Protein AF-A0A1Y4B556-F1 (afdb_monomer)

Structure (mmCIF, N/CA/C/O backbone):
data_AF-A0A1Y4B556-F1
#
_entry.id   AF-A0A1Y4B556-F1
#
loop_
_atom_site.group_PDB
_atom_site.id
_atom_site.type_symbol
_atom_site.label_atom_id
_atom_site.label_alt_id
_atom_site.label_comp_id
_atom_site.label_asym_id
_atom_site.label_entity_id
_atom_site.label_seq_id
_atom_site.pdbx_PDB_ins_code
_atom_site.Cartn_x
_atom_site.Cartn_y
_atom_site.Cartn_z
_atom_site.occupancy
_atom_site.B_iso_or_equiv
_atom_site.auth_seq_id
_atom_site.auth_comp_id
_atom_site.auth_asym_id
_atom_site.auth_atom_id
_atom_site.pdbx_PDB_model_num
ATOM 1 N N . MET A 1 1 ? 23.482 -4.538 -6.305 1.00 66.31 1 MET A N 1
ATOM 2 C CA . MET A 1 1 ? 22.144 -4.936 -6.790 1.00 66.31 1 MET A CA 1
ATOM 3 C C . MET A 1 1 ? 22.095 -6.441 -6.922 1.00 66.31 1 MET A C 1
ATOM 5 O O . MET A 1 1 ? 23.103 -7.049 -7.262 1.00 66.31 1 MET A O 1
ATOM 9 N N . GLU A 1 2 ? 20.969 -7.050 -6.574 1.00 79.00 2 GLU A N 1
ATOM 10 C CA . GLU A 1 2 ? 20.848 -8.505 -6.557 1.00 79.00 2 GLU A CA 1
ATOM 11 C C . GLU A 1 2 ? 20.788 -9.071 -7.985 1.00 79.00 2 GLU A C 1
ATOM 13 O O . GLU A 1 2 ? 19.861 -8.759 -8.726 1.00 79.00 2 GLU A O 1
ATOM 18 N N . ARG A 1 3 ? 21.691 -10.000 -8.347 1.00 85.38 3 ARG A N 1
ATOM 19 C CA . ARG A 1 3 ? 21.643 -10.734 -9.637 1.00 85.38 3 ARG A CA 1
ATOM 20 C C . ARG A 1 3 ? 20.282 -11.394 -9.919 1.00 85.38 3 ARG A C 1
ATOM 22 O O . ARG A 1 3 ? 19.934 -11.648 -11.064 1.00 85.38 3 ARG A O 1
ATOM 29 N N . LYS A 1 4 ? 19.506 -11.718 -8.877 1.00 90.38 4 LYS A N 1
ATOM 30 C CA . LYS A 1 4 ? 18.159 -12.295 -9.021 1.00 90.38 4 LYS A CA 1
ATOM 31 C C . LYS A 1 4 ? 17.128 -11.292 -9.560 1.00 90.38 4 LYS A C 1
ATOM 33 O O . LYS A 1 4 ? 16.221 -11.727 -10.255 1.00 90.38 4 LYS A O 1
ATOM 38 N N . VAL A 1 5 ? 17.281 -9.992 -9.295 1.00 93.25 5 VAL A N 1
ATOM 39 C CA . VAL A 1 5 ? 16.392 -8.954 -9.849 1.00 93.25 5 VAL A CA 1
ATOM 40 C C . VAL A 1 5 ? 16.573 -8.859 -11.365 1.00 93.25 5 VAL A C 1
ATOM 42 O O . VAL A 1 5 ? 15.587 -8.857 -12.088 1.00 93.25 5 VAL A O 1
ATOM 45 N N . LEU A 1 6 ? 17.815 -8.884 -11.855 1.00 94.00 6 LEU A N 1
ATOM 46 C CA . LEU A 1 6 ? 18.103 -8.867 -13.295 1.00 94.00 6 LEU A CA 1
ATOM 47 C C . LEU A 1 6 ? 17.551 -10.103 -14.009 1.00 94.00 6 LEU A C 1
ATOM 49 O O . LEU A 1 6 ? 16.844 -9.972 -14.999 1.00 94.00 6 LEU A O 1
ATOM 53 N N . ARG A 1 7 ? 17.754 -11.300 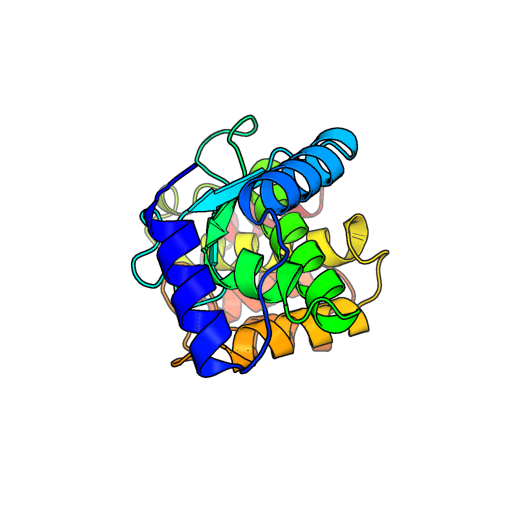-13.442 1.00 93.88 7 ARG A N 1
ATOM 54 C CA . ARG A 1 7 ? 17.159 -12.533 -13.990 1.00 93.88 7 ARG A CA 1
ATOM 55 C C . ARG A 1 7 ? 15.631 -12.480 -14.057 1.00 93.88 7 ARG A C 1
ATOM 57 O O . ARG A 1 7 ? 15.039 -13.025 -14.985 1.00 93.88 7 ARG A O 1
ATOM 64 N N . HIS A 1 8 ? 14.988 -11.836 -13.081 1.00 95.06 8 HIS A N 1
ATOM 65 C CA . HIS A 1 8 ? 13.540 -11.611 -13.105 1.00 95.06 8 HIS A CA 1
ATOM 66 C C . HIS A 1 8 ? 13.133 -10.678 -14.249 1.00 95.06 8 HIS A C 1
ATOM 68 O O . HIS A 1 8 ? 12.189 -10.976 -14.974 1.00 95.06 8 HIS A O 1
ATOM 74 N N . LEU A 1 9 ? 13.874 -9.585 -14.444 1.00 96.19 9 LEU A N 1
ATOM 75 C CA . LEU A 1 9 ? 13.658 -8.639 -15.540 1.00 96.19 9 LEU A CA 1
ATOM 76 C C . LEU A 1 9 ? 13.827 -9.298 -16.912 1.00 96.19 9 LEU A C 1
ATOM 78 O O . LEU A 1 9 ? 12.956 -9.150 -17.762 1.00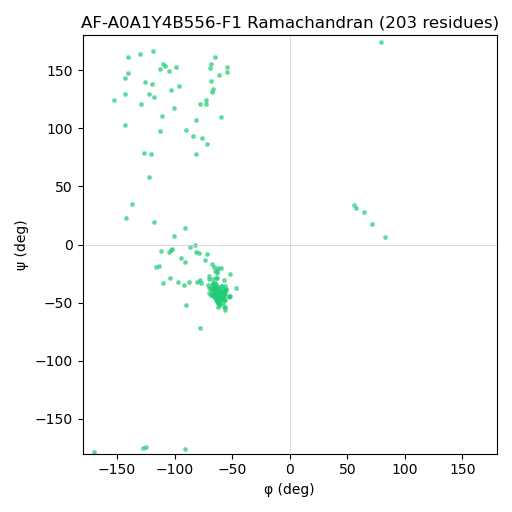 96.19 9 LEU A O 1
ATOM 82 N N . GLU A 1 10 ? 14.885 -10.082 -17.111 1.00 96.00 10 GLU A N 1
ATOM 83 C CA . GLU A 1 10 ? 15.115 -10.844 -18.347 1.00 96.00 10 GLU A CA 1
ATOM 84 C C . GLU A 1 10 ? 13.985 -11.844 -18.618 1.00 96.00 10 GLU A C 1
ATOM 86 O O . GLU A 1 10 ? 13.532 -11.992 -19.753 1.00 96.00 10 GLU A O 1
ATOM 91 N N . LYS A 1 11 ? 13.506 -12.528 -17.570 1.00 96.06 11 LYS A N 1
ATOM 92 C CA . LYS A 1 11 ? 12.357 -13.432 -17.672 1.00 96.06 11 LYS A CA 1
ATOM 93 C C . LYS A 1 11 ? 11.105 -12.675 -18.123 1.00 96.06 11 LYS A C 1
ATOM 95 O O . LYS A 1 11 ? 10.485 -13.087 -19.099 1.00 96.06 11 LYS A O 1
ATOM 100 N N . ARG A 1 12 ? 10.762 -11.564 -17.460 1.00 96.62 12 ARG A N 1
ATOM 101 C CA . ARG A 1 12 ? 9.590 -10.746 -17.817 1.00 96.62 12 ARG A CA 1
ATOM 102 C C . ARG A 1 12 ? 9.709 -10.121 -19.202 1.00 96.62 12 ARG A C 1
ATOM 104 O O . ARG A 1 12 ? 8.720 -10.087 -19.919 1.00 96.62 12 ARG A O 1
ATOM 111 N N . SER A 1 13 ? 10.904 -9.704 -19.605 1.00 97.44 13 SER A N 1
ATOM 112 C CA . SER A 1 13 ? 11.168 -9.187 -20.950 1.00 97.44 13 SER A CA 1
ATOM 113 C C . SER A 1 13 ? 10.796 -10.207 -22.029 1.00 97.44 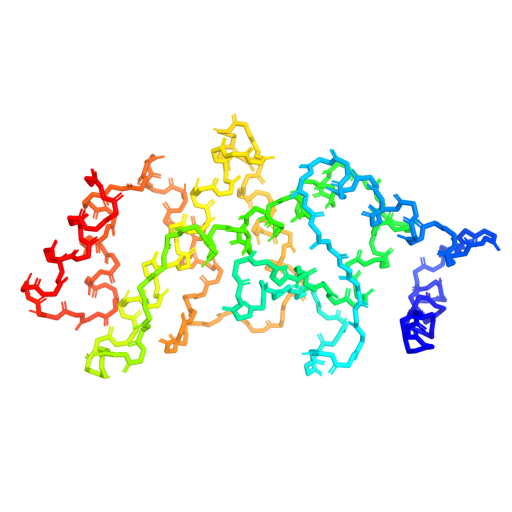13 SER A C 1
ATOM 115 O O . SER A 1 13 ? 10.048 -9.876 -22.949 1.00 97.44 13 SER A O 1
ATOM 117 N N . ARG A 1 14 ? 11.213 -11.472 -21.860 1.00 97.62 14 ARG A N 1
ATOM 118 C CA . ARG A 1 14 ? 10.828 -12.571 -22.762 1.00 97.62 14 ARG A CA 1
ATOM 119 C C . ARG A 1 14 ? 9.329 -12.864 -22.730 1.00 97.62 14 ARG A C 1
ATOM 121 O O . ARG A 1 14 ? 8.724 -13.014 -23.780 1.00 97.62 14 ARG A O 1
ATOM 128 N N . GLU A 1 15 ? 8.732 -12.938 -21.541 1.00 97.00 15 GLU A N 1
ATOM 129 C CA . GLU A 1 15 ? 7.301 -13.249 -21.382 1.00 97.00 15 GLU A CA 1
ATOM 130 C C . GLU A 1 15 ? 6.381 -12.151 -21.927 1.00 97.00 15 GLU A C 1
ATOM 132 O O . GLU A 1 15 ? 5.286 -12.438 -22.401 1.00 97.00 15 GLU A O 1
ATOM 137 N N . TRP A 1 16 ? 6.795 -10.888 -21.826 1.00 97.12 16 TRP A N 1
ATOM 138 C CA . TRP A 1 16 ? 5.992 -9.743 -22.248 1.00 97.12 16 TRP A CA 1
ATOM 139 C C . TRP A 1 16 ? 6.300 -9.282 -23.668 1.00 97.12 16 TRP A C 1
ATOM 141 O O . TRP A 1 16 ? 5.547 -8.458 -24.180 1.00 97.12 16 TRP A O 1
ATOM 151 N N . GLY A 1 17 ? 7.380 -9.772 -24.283 1.00 97.44 17 GLY A N 1
ATOM 152 C CA . GLY A 1 17 ? 7.835 -9.309 -25.594 1.00 97.44 17 GLY A CA 1
ATOM 153 C C . GLY A 1 17 ? 8.279 -7.843 -25.590 1.00 97.44 17 GLY A C 1
ATOM 154 O O . GLY A 1 17 ? 8.153 -7.166 -26.604 1.00 97.44 17 GLY A O 1
ATOM 155 N N . ILE A 1 18 ? 8.757 -7.335 -24.447 1.00 97.25 18 ILE A N 1
ATOM 156 C CA . ILE A 1 18 ? 9.192 -5.941 -24.282 1.00 97.25 18 ILE A CA 1
ATOM 157 C C . ILE A 1 18 ? 10.677 -5.936 -23.940 1.00 97.25 18 ILE A C 1
ATOM 159 O O . ILE A 1 18 ? 11.104 -6.595 -22.991 1.00 97.25 18 ILE A O 1
ATOM 163 N N . ASN A 1 19 ? 11.465 -5.184 -24.703 1.00 96.06 19 ASN A N 1
ATOM 164 C CA . ASN A 1 19 ? 12.902 -5.081 -24.478 1.00 96.06 19 ASN A CA 1
ATOM 165 C C . ASN A 1 19 ? 13.211 -4.343 -23.173 1.00 96.06 19 ASN A C 1
ATOM 167 O O . ASN A 1 19 ? 12.582 -3.338 -22.836 1.00 96.06 19 ASN A O 1
ATOM 171 N N . LEU A 1 20 ? 14.227 -4.823 -22.459 1.00 95.56 20 LEU A N 1
ATOM 172 C CA . LEU A 1 20 ? 14.797 -4.077 -21.345 1.00 95.56 20 LEU A CA 1
ATOM 173 C C . LEU A 1 20 ? 15.519 -2.816 -21.844 1.00 95.56 20 LEU A C 1
ATOM 175 O O . LEU A 1 20 ? 16.020 -2.795 -22.972 1.00 95.56 20 LEU A O 1
ATOM 179 N N . PRO A 1 21 ? 15.652 -1.788 -20.989 1.00 94.19 21 PRO A N 1
ATOM 180 C CA . PRO A 1 21 ? 16.576 -0.690 -21.246 1.00 94.19 21 PRO A CA 1
ATOM 181 C C . PRO A 1 21 ? 17.998 -1.213 -21.491 1.00 94.19 21 PRO A C 1
ATOM 183 O O . PRO A 1 21 ? 18.402 -2.192 -20.870 1.00 94.19 21 PRO A O 1
ATOM 186 N N . ALA A 1 22 ? 18.787 -0.520 -22.317 1.00 93.12 22 ALA A N 1
ATOM 187 C CA . ALA A 1 22 ? 20.161 -0.928 -22.641 1.00 93.12 22 ALA A CA 1
ATOM 188 C C . ALA A 1 22 ? 21.073 -1.074 -21.404 1.00 93.12 22 ALA A C 1
ATOM 190 O O . ALA A 1 22 ? 21.977 -1.903 -21.392 1.00 93.12 22 ALA A O 1
ATOM 191 N N . ALA A 1 23 ? 20.817 -0.291 -20.350 1.00 95.12 23 ALA A N 1
ATOM 192 C CA . ALA A 1 23 ? 21.503 -0.380 -19.063 1.00 95.12 23 ALA A CA 1
ATOM 193 C C . ALA A 1 23 ? 20.480 -0.518 -17.915 1.00 95.12 23 ALA A C 1
ATOM 195 O O . ALA A 1 23 ? 20.192 0.474 -17.228 1.00 95.12 23 ALA A O 1
ATOM 196 N N . PRO A 1 24 ? 19.909 -1.719 -17.686 1.00 94.38 24 PRO A N 1
ATOM 197 C CA . PRO A 1 24 ? 18.863 -1.934 -16.685 1.00 94.38 24 PRO A CA 1
ATOM 198 C C . PRO A 1 24 ? 19.306 -1.498 -15.289 1.00 94.38 24 PRO A C 1
ATOM 200 O O . PRO A 1 24 ? 18.558 -0.848 -14.563 1.00 94.38 24 PRO A O 1
ATOM 203 N N . GLU A 1 25 ? 20.553 -1.775 -14.918 1.00 94.88 25 GLU A N 1
ATOM 204 C CA . GLU A 1 25 ? 21.083 -1.434 -13.607 1.00 94.88 25 GLU A CA 1
ATOM 205 C C . GLU A 1 25 ? 21.124 0.073 -13.350 1.00 94.88 25 GLU A C 1
ATOM 207 O O . GLU A 1 25 ? 20.837 0.532 -12.238 1.00 94.88 25 GLU A O 1
ATOM 212 N N . ALA A 1 26 ? 21.505 0.843 -14.370 1.00 96.06 26 ALA A N 1
ATOM 213 C CA . ALA A 1 26 ? 21.541 2.295 -14.295 1.00 96.06 26 ALA A CA 1
ATOM 214 C C . ALA A 1 26 ? 20.119 2.862 -14.187 1.00 96.06 26 ALA A C 1
ATOM 216 O O . ALA A 1 26 ? 19.877 3.735 -13.352 1.00 96.06 26 ALA A O 1
ATOM 217 N N . ALA A 1 27 ? 19.167 2.306 -14.946 1.00 96.56 27 ALA A N 1
ATOM 218 C CA . ALA A 1 27 ? 17.760 2.693 -14.881 1.00 96.56 27 ALA A CA 1
ATOM 219 C C . ALA A 1 27 ? 17.153 2.445 -13.486 1.00 96.56 27 ALA A C 1
ATOM 221 O O . ALA A 1 27 ? 16.485 3.318 -12.931 1.00 96.56 27 ALA A O 1
ATOM 222 N N . ILE A 1 28 ? 17.462 1.304 -12.858 1.00 96.75 28 ILE A N 1
ATOM 223 C CA . ILE A 1 28 ? 17.018 0.992 -11.488 1.00 96.75 28 ILE A CA 1
ATOM 224 C C . ILE A 1 28 ? 17.581 2.004 -10.488 1.00 96.75 28 ILE A C 1
ATOM 226 O O . ILE A 1 28 ? 16.839 2.544 -9.665 1.00 96.75 28 ILE A O 1
ATOM 230 N N . LYS A 1 29 ? 18.884 2.303 -10.565 1.00 96.56 29 LYS A N 1
ATOM 231 C CA . LYS A 1 29 ? 19.516 3.304 -9.691 1.00 96.56 29 LYS A CA 1
ATOM 232 C C . LYS A 1 29 ? 18.923 4.698 -9.890 1.00 96.56 29 LYS A C 1
ATOM 234 O O . LYS A 1 29 ? 18.781 5.429 -8.912 1.00 96.56 29 LYS A O 1
ATOM 239 N N . ALA A 1 30 ? 18.569 5.063 -11.121 1.00 96.81 30 ALA A N 1
ATOM 240 C CA . ALA A 1 30 ? 17.912 6.333 -11.410 1.00 96.81 30 ALA A CA 1
ATOM 241 C C . ALA A 1 30 ? 16.530 6.417 -10.742 1.00 96.81 30 ALA A C 1
ATOM 243 O O . ALA A 1 30 ? 16.209 7.440 -10.139 1.00 96.81 30 ALA A O 1
ATOM 244 N N . ILE A 1 31 ? 15.753 5.327 -10.757 1.00 96.88 31 ILE A N 1
ATOM 245 C CA . ILE A 1 31 ? 14.476 5.237 -10.033 1.00 96.88 31 ILE A CA 1
ATOM 246 C C . ILE A 1 31 ? 14.697 5.371 -8.521 1.00 96.88 31 ILE A C 1
ATOM 248 O O . ILE A 1 31 ? 14.060 6.209 -7.884 1.00 96.88 31 ILE A O 1
ATOM 252 N N . GLU A 1 32 ? 15.625 4.608 -7.934 1.00 97.31 32 GLU A N 1
ATOM 253 C CA . GLU A 1 32 ? 15.932 4.715 -6.498 1.00 97.31 32 GLU A CA 1
ATOM 254 C C . GLU A 1 32 ? 16.356 6.143 -6.109 1.00 97.31 32 GLU A C 1
ATOM 256 O O . GLU A 1 32 ? 15.896 6.671 -5.094 1.00 97.31 32 GLU A O 1
ATOM 261 N N . LYS A 1 33 ? 17.189 6.792 -6.935 1.00 97.31 33 LYS A N 1
ATOM 262 C CA . LYS A 1 33 ? 17.634 8.179 -6.740 1.00 97.31 33 LYS A CA 1
ATOM 263 C C . LYS A 1 33 ? 16.463 9.165 -6.803 1.00 97.31 33 LYS A C 1
ATOM 265 O O . LYS A 1 33 ? 16.315 9.954 -5.874 1.00 97.31 33 LYS A O 1
ATOM 270 N N . LYS A 1 34 ? 15.599 9.062 -7.820 1.00 96.44 34 LYS A N 1
ATOM 271 C CA . LYS A 1 34 ? 14.400 9.905 -7.987 1.00 96.44 34 LYS A CA 1
ATOM 272 C C . LYS A 1 34 ? 13.522 9.906 -6.735 1.00 96.44 34 LYS A C 1
ATOM 274 O O . LYS A 1 34 ? 13.059 10.959 -6.307 1.00 96.44 34 LYS A O 1
ATOM 279 N N . TYR A 1 35 ? 13.271 8.738 -6.143 1.00 95.25 35 TYR A N 1
ATOM 280 C CA . TYR A 1 35 ? 12.446 8.653 -4.932 1.00 95.25 35 TYR A CA 1
ATOM 281 C C . TYR A 1 35 ? 13.200 9.093 -3.678 1.00 95.25 35 TYR A C 1
ATOM 283 O O . TYR A 1 35 ? 12.604 9.734 -2.811 1.00 95.25 35 TYR A O 1
ATOM 291 N N . LYS A 1 36 ? 14.514 8.854 -3.609 1.00 95.12 36 LYS A N 1
ATOM 292 C CA . LYS A 1 36 ? 15.353 9.359 -2.517 1.00 95.12 36 LYS A CA 1
ATOM 293 C C . LYS A 1 36 ? 15.365 10.889 -2.461 1.00 95.12 36 LYS A C 1
ATOM 295 O O . LYS A 1 36 ? 15.245 11.442 -1.374 1.00 95.12 36 LYS A O 1
ATOM 300 N N . GLU A 1 37 ? 15.458 11.562 -3.606 1.00 94.44 37 GLU A N 1
ATOM 301 C CA . GLU A 1 37 ? 15.383 13.031 -3.717 1.00 94.44 37 GLU A CA 1
ATOM 302 C C . GLU A 1 37 ? 14.023 13.585 -3.270 1.00 94.44 37 GLU A C 1
ATOM 304 O O . GLU A 1 37 ? 13.935 14.714 -2.801 1.00 94.44 37 GLU A O 1
ATOM 309 N N . ARG A 1 38 ? 12.973 12.760 -3.330 1.00 91.00 38 ARG A N 1
ATOM 310 C CA . ARG A 1 38 ? 11.629 13.059 -2.812 1.00 91.00 38 ARG A CA 1
ATOM 311 C C . ARG A 1 38 ? 11.429 12.611 -1.357 1.00 91.00 38 ARG A C 1
ATOM 313 O O . ARG A 1 38 ? 10.298 12.518 -0.893 1.00 91.00 38 ARG A O 1
ATOM 320 N N . GLY A 1 39 ? 12.509 12.286 -0.644 1.00 90.44 39 GLY A N 1
ATOM 321 C CA . GLY A 1 39 ? 12.475 11.894 0.769 1.00 90.44 39 GLY A CA 1
ATOM 322 C C . GLY A 1 39 ? 12.123 10.426 1.039 1.00 90.44 39 GLY A C 1
ATOM 323 O O . GLY A 1 39 ? 11.992 10.039 2.198 1.00 90.44 39 GLY A O 1
ATOM 324 N N . ALA A 1 40 ? 12.007 9.581 0.010 1.00 92.88 40 ALA A N 1
ATOM 325 C CA . ALA A 1 40 ? 11.661 8.168 0.152 1.00 92.88 40 ALA A CA 1
ATOM 326 C C . ALA A 1 40 ? 12.845 7.249 -0.198 1.00 92.88 40 ALA A C 1
ATOM 328 O O . ALA A 1 40 ? 13.227 7.093 -1.356 1.00 92.88 40 ALA A O 1
ATOM 329 N N . ASN A 1 41 ? 13.417 6.578 0.806 1.00 95.00 41 ASN A N 1
ATOM 330 C CA . ASN A 1 41 ? 14.477 5.592 0.583 1.00 95.00 41 ASN A CA 1
ATOM 331 C C . ASN A 1 41 ? 13.878 4.239 0.171 1.00 95.00 41 ASN A C 1
ATOM 333 O O . ASN A 1 41 ? 13.315 3.532 1.014 1.00 95.00 41 ASN A O 1
ATOM 337 N N . ILE A 1 42 ? 14.024 3.871 -1.105 1.00 96.50 42 ILE A N 1
ATOM 338 C CA . ILE A 1 42 ? 13.461 2.640 -1.674 1.00 96.50 42 ILE A CA 1
ATOM 339 C C . ILE A 1 42 ? 14.533 1.687 -2.224 1.00 96.50 42 ILE A C 1
ATOM 341 O O . ILE A 1 42 ? 15.700 2.049 -2.404 1.00 96.50 42 ILE A O 1
ATOM 345 N N . GLY A 1 43 ? 14.142 0.448 -2.507 1.00 95.81 43 GLY A N 1
ATOM 346 C CA . GLY A 1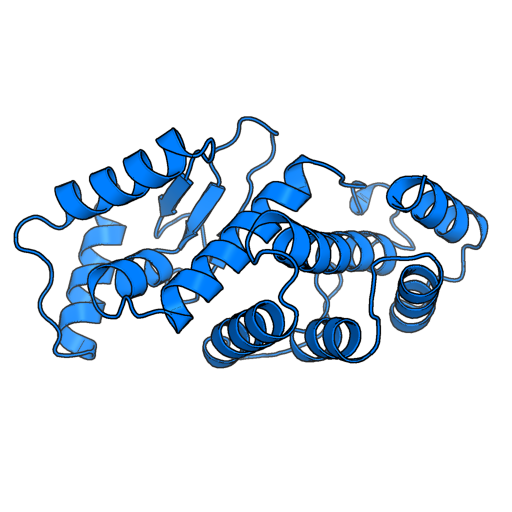 43 ? 14.904 -0.451 -3.371 1.00 95.81 43 GLY A CA 1
ATOM 347 C C . GLY A 1 43 ? 14.137 -1.712 -3.732 1.00 95.81 43 GLY A C 1
ATOM 348 O O . GLY A 1 43 ? 12.991 -1.884 -3.325 1.00 95.81 43 GLY A O 1
ATOM 349 N N . PHE A 1 44 ? 14.780 -2.601 -4.486 1.00 95.31 44 PHE A N 1
ATOM 350 C CA . PHE A 1 44 ? 14.129 -3.773 -5.075 1.00 95.31 44 PHE A CA 1
ATOM 351 C C . PHE A 1 44 ? 14.842 -5.075 -4.701 1.00 95.31 44 PHE A C 1
ATOM 353 O O . PHE A 1 44 ? 16.074 -5.133 -4.682 1.00 95.31 44 PHE A O 1
ATOM 360 N N . SER A 1 45 ? 14.076 -6.128 -4.410 1.00 93.19 45 SER A N 1
ATOM 361 C CA . SER A 1 45 ? 14.614 -7.443 -4.045 1.00 93.19 45 SER A CA 1
ATOM 362 C C . SER A 1 45 ? 13.777 -8.580 -4.619 1.00 93.19 45 SER A C 1
ATOM 364 O O . SER A 1 45 ? 12.548 -8.524 -4.641 1.00 93.19 45 SER A O 1
ATOM 366 N N . ALA A 1 46 ? 14.463 -9.649 -5.023 1.00 87.94 46 ALA A N 1
ATOM 367 C CA . ALA A 1 46 ? 13.836 -10.912 -5.413 1.00 87.94 46 ALA A CA 1
ATOM 368 C C . ALA A 1 46 ? 13.940 -11.981 -4.307 1.00 87.94 46 ALA A C 1
ATOM 370 O O . ALA A 1 46 ? 13.459 -13.095 -4.479 1.00 87.94 46 ALA A O 1
ATOM 371 N N . LYS A 1 47 ? 14.625 -11.679 -3.193 1.00 86.94 47 LYS A N 1
ATOM 372 C CA . LYS A 1 47 ? 14.843 -12.610 -2.070 1.00 86.94 47 LYS A CA 1
ATOM 373 C C . LYS A 1 47 ? 13.966 -12.321 -0.858 1.00 86.94 47 LYS A C 1
ATOM 375 O O . LYS A 1 47 ? 13.689 -13.229 -0.088 1.00 86.94 47 LYS A O 1
ATOM 380 N N . ARG A 1 48 ? 13.581 -11.058 -0.658 1.00 82.12 48 ARG A N 1
ATOM 381 C CA . ARG A 1 48 ? 12.850 -10.618 0.541 1.00 82.12 48 ARG A CA 1
ATOM 382 C C . ARG A 1 48 ? 11.385 -11.062 0.566 1.00 82.12 48 ARG A C 1
ATOM 384 O O . ARG A 1 48 ? 10.743 -10.964 1.604 1.00 82.12 48 ARG A O 1
ATOM 391 N N . PHE A 1 49 ? 10.867 -11.535 -0.561 1.00 83.56 49 PHE A N 1
ATOM 392 C CA . PHE A 1 49 ? 9.489 -11.977 -0.704 1.00 83.56 49 PHE A CA 1
ATOM 393 C C . PHE A 1 49 ? 9.471 -13.442 -1.107 1.00 83.56 49 PHE A C 1
ATOM 395 O O . PHE A 1 49 ? 10.237 -13.843 -1.978 1.00 83.56 49 PHE A O 1
ATOM 402 N N . GLU A 1 50 ? 8.562 -14.206 -0.509 1.00 79.88 50 GLU A N 1
ATOM 403 C CA . GLU A 1 50 ? 8.278 -15.591 -0.901 1.00 79.88 50 GLU A CA 1
ATOM 404 C C . GLU A 1 50 ? 7.809 -15.676 -2.363 1.00 79.88 50 GLU A C 1
ATOM 406 O O . GLU A 1 50 ? 8.196 -16.577 -3.098 1.00 79.88 50 GLU A O 1
ATOM 411 N N . HIS A 1 51 ? 7.052 -14.664 -2.798 1.00 81.62 51 HIS A N 1
ATOM 412 C CA . HIS A 1 51 ? 6.523 -14.519 -4.153 1.00 81.62 51 HIS A CA 1
ATOM 413 C C . HIS A 1 51 ? 7.031 -13.222 -4.805 1.00 81.62 51 HIS A C 1
ATOM 415 O O . HIS A 1 51 ? 6.312 -12.212 -4.814 1.00 81.62 51 HIS A O 1
ATOM 421 N N . PRO A 1 52 ? 8.285 -13.180 -5.289 1.00 79.50 52 PRO A N 1
ATOM 422 C CA . PRO A 1 52 ? 8.874 -11.982 -5.892 1.00 79.50 52 PRO A CA 1
ATOM 423 C C . PRO A 1 52 ? 8.229 -11.578 -7.232 1.00 79.50 52 PRO A C 1
ATOM 425 O O . PRO A 1 52 ? 8.383 -10.433 -7.656 1.00 79.50 52 PRO A O 1
ATOM 428 N N . GLU A 1 53 ? 7.482 -12.484 -7.866 1.00 82.69 53 GLU A N 1
ATOM 429 C CA . GLU A 1 53 ? 6.673 -12.278 -9.075 1.00 82.69 53 GLU A CA 1
ATOM 430 C C . GLU A 1 53 ? 5.326 -11.589 -8.822 1.00 82.69 53 GLU A C 1
ATOM 432 O O . GLU A 1 53 ? 4.625 -11.238 -9.769 1.00 82.69 53 GLU A O 1
ATOM 437 N N . LYS A 1 54 ? 4.953 -11.387 -7.553 1.00 89.12 54 LYS A N 1
ATOM 438 C CA . LYS A 1 54 ? 3.770 -10.612 -7.159 1.00 89.12 54 LYS A CA 1
ATOM 439 C C . LYS A 1 54 ? 4.187 -9.196 -6.771 1.00 89.12 54 LYS A C 1
ATOM 441 O O . LYS A 1 54 ? 5.296 -8.974 -6.281 1.00 89.12 54 LYS A O 1
ATOM 446 N N . LEU A 1 55 ? 3.280 -8.232 -6.925 1.00 93.62 55 LEU A N 1
ATOM 447 C CA . LEU A 1 55 ? 3.487 -6.836 -6.521 1.00 93.62 55 LEU A CA 1
ATOM 448 C C . LEU A 1 55 ? 3.454 -6.698 -4.990 1.00 93.62 55 LEU A C 1
ATOM 450 O O . LEU A 1 55 ? 2.411 -6.423 -4.392 1.00 93.62 55 LEU A O 1
ATOM 454 N N . ASN A 1 56 ? 4.603 -6.910 -4.350 1.00 93.06 56 ASN A N 1
ATOM 455 C CA . ASN A 1 56 ? 4.775 -6.832 -2.901 1.00 93.06 56 ASN A CA 1
ATOM 456 C C . ASN A 1 56 ? 5.671 -5.655 -2.521 1.00 93.06 56 ASN A C 1
ATOM 458 O O . ASN A 1 56 ? 6.554 -5.260 -3.284 1.00 93.06 56 ASN A O 1
ATOM 462 N N . ALA A 1 57 ? 5.447 -5.118 -1.331 1.00 94.62 57 ALA A N 1
ATOM 463 C CA . ALA A 1 57 ? 6.289 -4.103 -0.728 1.00 94.62 57 ALA A CA 1
ATOM 464 C C . ALA A 1 57 ? 6.435 -4.395 0.772 1.00 94.62 57 ALA A C 1
ATOM 466 O O . ALA A 1 57 ? 5.720 -5.234 1.320 1.00 94.62 57 ALA A O 1
ATOM 467 N N . ASN A 1 58 ? 7.449 -3.805 1.396 1.00 92.88 58 ASN A N 1
ATOM 468 C CA . ASN A 1 58 ? 7.686 -3.926 2.825 1.00 92.88 58 ASN A CA 1
ATOM 469 C C . ASN A 1 58 ? 8.430 -2.694 3.344 1.00 92.88 58 ASN A C 1
ATOM 471 O O . ASN A 1 58 ? 9.538 -2.383 2.891 1.00 92.88 58 ASN A O 1
ATOM 475 N N . ALA A 1 59 ? 7.851 -2.044 4.346 1.00 90.88 59 ALA A N 1
ATOM 476 C CA . ALA A 1 59 ? 8.382 -0.859 4.999 1.00 90.88 59 ALA A CA 1
ATOM 477 C C . ALA A 1 59 ? 9.728 -1.104 5.712 1.00 90.88 59 ALA A C 1
ATOM 479 O O . ALA A 1 59 ? 10.563 -0.201 5.801 1.00 90.88 59 ALA A O 1
ATOM 480 N N . GLY A 1 60 ? 9.978 -2.327 6.182 1.00 86.44 60 GLY A N 1
ATOM 481 C CA . GLY A 1 60 ? 11.048 -2.626 7.133 1.00 86.44 60 GLY A CA 1
ATOM 482 C C . GLY A 1 60 ? 10.671 -2.254 8.568 1.00 86.44 60 GLY A C 1
ATOM 483 O O . GLY A 1 60 ? 9.610 -1.697 8.820 1.00 86.44 60 GLY A O 1
ATOM 484 N N . LEU A 1 61 ? 11.539 -2.608 9.518 1.00 80.12 61 LEU A N 1
ATOM 485 C CA . LEU A 1 61 ? 11.215 -2.560 10.948 1.00 80.12 61 LEU A CA 1
ATOM 486 C C . LEU A 1 61 ? 11.335 -1.157 11.562 1.00 80.12 61 LEU A C 1
ATOM 488 O O . LEU A 1 61 ? 10.608 -0.823 12.490 1.00 80.12 61 LEU A O 1
ATOM 492 N N . PHE A 1 62 ? 12.258 -0.336 11.059 1.00 83.50 62 PHE A N 1
ATOM 493 C CA . PHE A 1 62 ? 12.551 0.988 11.616 1.00 83.50 62 PHE A CA 1
ATOM 494 C C . PHE A 1 62 ? 12.096 2.108 10.682 1.00 83.50 62 PHE A C 1
ATOM 496 O O . PHE A 1 62 ? 12.100 1.946 9.461 1.00 83.50 62 PHE A O 1
ATOM 503 N N . ARG A 1 63 ? 11.823 3.294 11.237 1.00 81.06 63 ARG A N 1
ATOM 504 C CA . ARG A 1 63 ? 11.442 4.488 10.461 1.00 81.06 63 ARG A CA 1
ATOM 505 C C . ARG A 1 63 ? 12.474 4.865 9.387 1.00 81.06 63 ARG A C 1
ATOM 507 O O . ARG A 1 63 ? 12.098 5.264 8.292 1.00 81.06 63 ARG A O 1
ATOM 514 N N . SER A 1 64 ? 13.763 4.670 9.666 1.00 85.94 64 SER A N 1
ATOM 515 C CA . SER A 1 64 ? 14.869 4.897 8.721 1.00 85.94 64 SER A CA 1
ATOM 516 C C . SER A 1 64 ? 15.099 3.747 7.731 1.00 85.94 64 SER A C 1
ATOM 518 O O . SER A 1 64 ? 15.920 3.873 6.820 1.00 85.94 64 SER A O 1
ATOM 520 N N . SER A 1 65 ? 14.399 2.617 7.891 1.00 91.00 65 SER A N 1
ATOM 521 C CA . SER A 1 65 ? 14.563 1.461 7.009 1.00 91.00 65 SER A CA 1
ATOM 522 C C . SER A 1 65 ? 14.189 1.823 5.580 1.00 91.00 65 SER A C 1
ATOM 524 O O . SER A 1 65 ? 13.257 2.586 5.327 1.00 91.00 65 SER A O 1
ATOM 526 N N . LYS A 1 66 ? 14.893 1.227 4.624 1.00 93.81 66 LYS A N 1
ATOM 527 C CA . LYS A 1 66 ? 14.527 1.295 3.212 1.00 93.81 66 LYS A CA 1
ATOM 528 C C . LYS A 1 66 ? 13.204 0.547 2.982 1.00 93.81 66 LYS A C 1
ATOM 530 O O . LYS A 1 66 ? 13.065 -0.578 3.463 1.00 93.81 66 LYS A O 1
ATOM 535 N N . VAL A 1 67 ? 12.269 1.146 2.240 1.00 96.56 67 VAL A N 1
ATOM 536 C CA . VAL A 1 67 ? 11.093 0.426 1.718 1.00 96.56 67 VAL A CA 1
ATOM 537 C C . VAL A 1 67 ? 11.565 -0.477 0.585 1.00 96.56 67 VAL A C 1
ATOM 539 O O . VAL A 1 67 ? 12.155 -0.003 -0.386 1.00 96.56 67 VAL A O 1
ATOM 542 N N . ILE A 1 68 ? 11.347 -1.780 0.709 1.00 96.38 68 ILE A N 1
ATOM 543 C CA . ILE A 1 68 ? 11.744 -2.736 -0.323 1.00 96.38 68 ILE A CA 1
ATOM 544 C C . ILE A 1 68 ? 10.520 -3.163 -1.114 1.00 96.38 68 ILE A C 1
ATOM 546 O O . ILE A 1 68 ? 9.510 -3.534 -0.529 1.00 96.38 68 ILE A O 1
ATOM 550 N N . PHE A 1 69 ? 10.641 -3.157 -2.433 1.00 97.06 69 PHE A N 1
ATOM 551 C CA . PHE A 1 69 ? 9.648 -3.647 -3.378 1.00 97.06 69 PHE A CA 1
ATOM 552 C C . PHE A 1 69 ? 10.121 -4.951 -4.019 1.00 97.06 69 PHE A C 1
ATOM 554 O O . PHE A 1 69 ? 11.324 -5.222 -4.110 1.00 97.06 69 PHE A O 1
ATOM 561 N N . SER A 1 70 ? 9.179 -5.783 -4.450 1.00 95.88 70 SER A N 1
ATOM 562 C CA . SER A 1 70 ? 9.491 -7.001 -5.197 1.00 95.88 70 SER A CA 1
ATOM 563 C C . SER A 1 70 ? 10.129 -6.695 -6.554 1.00 95.88 70 SER A C 1
ATOM 565 O O . SER A 1 70 ? 10.013 -5.587 -7.085 1.00 95.88 70 SER A O 1
ATOM 567 N N . SER A 1 71 ? 10.791 -7.688 -7.150 1.00 95.38 71 SER A N 1
ATOM 568 C CA . SER A 1 71 ? 11.319 -7.568 -8.513 1.00 95.38 71 SER A CA 1
ATOM 569 C C . SER A 1 71 ? 10.222 -7.378 -9.566 1.00 95.38 71 SER A C 1
ATOM 571 O O . SER A 1 71 ? 10.491 -6.822 -10.627 1.00 95.38 71 SER A O 1
ATOM 573 N N . GLU A 1 72 ? 8.982 -7.780 -9.277 1.00 96.31 72 GLU A N 1
ATOM 574 C CA . GLU A 1 72 ? 7.848 -7.507 -10.160 1.00 96.31 72 GLU A CA 1
ATOM 575 C C . GLU A 1 72 ? 7.581 -6.006 -10.322 1.00 96.31 72 GLU A C 1
ATOM 577 O O . GLU A 1 72 ? 7.350 -5.551 -11.438 1.00 96.31 72 GLU A O 1
ATOM 582 N N . TRP A 1 73 ? 7.684 -5.211 -9.250 1.00 97.38 73 TRP A N 1
ATOM 583 C CA . TRP A 1 73 ? 7.471 -3.762 -9.347 1.00 97.38 73 TRP A CA 1
ATOM 584 C C . TRP A 1 73 ? 8.431 -3.101 -10.324 1.00 97.38 73 TRP A C 1
ATOM 586 O O . TRP A 1 73 ? 8.012 -2.304 -11.158 1.00 97.38 73 TRP A O 1
ATOM 596 N N . ILE A 1 74 ? 9.715 -3.452 -10.253 1.00 96.69 74 ILE A N 1
ATOM 597 C CA . ILE A 1 74 ? 10.705 -2.854 -11.146 1.00 96.69 74 ILE A CA 1
ATOM 598 C C . ILE A 1 74 ? 10.541 -3.324 -12.595 1.00 96.69 74 ILE A C 1
ATOM 600 O O . ILE A 1 74 ? 10.848 -2.567 -13.508 1.00 96.69 74 ILE A O 1
ATOM 604 N N . ALA A 1 75 ? 9.989 -4.520 -12.828 1.00 97.19 75 ALA A N 1
ATOM 605 C CA . ALA A 1 75 ? 9.627 -4.955 -14.175 1.00 97.19 75 ALA A CA 1
ATOM 606 C C . ALA A 1 75 ? 8.551 -4.045 -14.786 1.00 97.19 75 ALA A C 1
ATOM 608 O O . ALA A 1 75 ? 8.726 -3.565 -15.906 1.00 97.19 75 ALA A O 1
ATOM 609 N N . TYR A 1 76 ? 7.486 -3.744 -14.037 1.00 97.50 76 TYR A N 1
ATOM 610 C CA . TYR A 1 76 ? 6.451 -2.807 -14.485 1.00 97.50 76 TYR A CA 1
ATOM 611 C C . TYR A 1 76 ? 7.010 -1.395 -14.700 1.00 97.50 76 TYR A C 1
ATOM 613 O O . TYR A 1 76 ? 6.802 -0.820 -15.764 1.00 97.50 76 TYR A O 1
ATOM 621 N N . LEU A 1 77 ? 7.790 -0.871 -13.750 1.00 97.44 77 LEU A N 1
ATOM 622 C CA . LEU A 1 77 ? 8.360 0.480 -13.836 1.00 97.44 77 LEU A CA 1
ATOM 623 C C . LEU A 1 77 ? 9.362 0.672 -14.988 1.00 97.44 77 LEU A C 1
ATOM 625 O O . LEU A 1 77 ? 9.598 1.806 -15.393 1.00 97.44 77 LEU A O 1
ATOM 629 N N . LEU A 1 78 ? 9.980 -0.396 -15.498 1.00 97.19 78 LEU A N 1
ATOM 630 C CA . LEU A 1 78 ? 10.918 -0.300 -16.622 1.00 97.19 78 LEU A CA 1
ATOM 631 C C . LEU A 1 78 ? 10.285 -0.617 -17.978 1.00 97.19 78 LEU A C 1
ATOM 633 O O . LEU A 1 78 ? 10.726 -0.059 -18.976 1.00 97.19 78 LEU A O 1
ATOM 637 N N . MET A 1 79 ? 9.298 -1.517 -18.033 1.00 96.81 79 MET A N 1
ATOM 638 C CA . MET A 1 79 ? 8.781 -2.050 -19.305 1.00 96.81 79 MET A CA 1
ATOM 639 C C . MET A 1 79 ? 7.315 -1.711 -19.583 1.00 96.81 79 MET A C 1
ATOM 641 O O . MET A 1 79 ? 6.883 -1.801 -20.726 1.00 96.81 79 MET A O 1
ATOM 645 N N . ARG A 1 80 ? 6.527 -1.348 -18.568 1.00 95.50 80 ARG A N 1
ATOM 646 C CA . ARG A 1 80 ? 5.083 -1.073 -18.690 1.00 95.50 80 ARG A CA 1
ATOM 647 C C . ARG A 1 80 ? 4.681 0.170 -17.896 1.00 95.50 80 ARG A C 1
ATOM 649 O O . ARG A 1 80 ? 3.629 0.195 -17.277 1.00 95.50 80 ARG A O 1
ATOM 656 N N . ASN A 1 81 ? 5.559 1.168 -17.835 1.00 94.69 81 ASN A N 1
ATOM 657 C CA . ASN A 1 81 ? 5.381 2.316 -16.953 1.00 94.69 81 ASN A CA 1
ATOM 658 C C . ASN A 1 81 ? 4.434 3.361 -17.546 1.00 94.69 81 ASN A C 1
ATOM 660 O O . ASN A 1 81 ? 4.874 4.390 -18.060 1.00 94.69 81 ASN A O 1
ATOM 664 N N . ASP A 1 82 ? 3.144 3.078 -17.459 1.00 95.12 82 ASP A N 1
ATOM 665 C CA . ASP A 1 82 ? 2.077 4.035 -17.711 1.00 95.12 82 ASP A CA 1
ATOM 666 C C . ASP A 1 82 ? 1.651 4.762 -16.418 1.00 95.12 82 ASP A C 1
ATOM 668 O O . ASP A 1 82 ? 2.257 4.630 -15.342 1.00 95.12 82 ASP A O 1
ATOM 672 N N . GLU A 1 83 ? 0.622 5.598 -16.541 1.00 95.69 83 GLU A N 1
ATOM 673 C CA . GLU A 1 83 ? 0.063 6.356 -15.427 1.00 95.69 83 GLU A CA 1
ATOM 674 C C . GLU A 1 83 ? -0.571 5.444 -14.362 1.00 95.69 83 GLU A C 1
ATOM 676 O O . GLU A 1 83 ? -0.385 5.686 -13.167 1.00 95.69 83 GLU A O 1
ATOM 681 N N . GLU A 1 84 ? -1.253 4.365 -14.762 1.00 95.62 84 GLU A N 1
ATOM 682 C CA . GLU A 1 84 ? -1.863 3.408 -13.831 1.00 95.62 84 GLU A CA 1
ATOM 683 C C . GLU A 1 84 ? -0.790 2.743 -12.958 1.00 95.62 84 GLU A C 1
ATOM 685 O O . GLU A 1 84 ? -0.904 2.727 -11.728 1.00 95.62 84 GLU A O 1
ATOM 690 N N . VAL A 1 85 ? 0.296 2.267 -13.571 1.00 96.94 85 VAL A N 1
ATOM 691 C CA . VAL A 1 85 ? 1.440 1.666 -12.875 1.00 96.94 85 VAL A CA 1
ATOM 692 C C . VAL A 1 85 ? 2.124 2.670 -11.957 1.00 96.94 85 VAL A C 1
ATOM 694 O O . VAL A 1 85 ? 2.458 2.331 -10.816 1.00 96.94 85 VAL A O 1
ATOM 697 N N . THR A 1 86 ? 2.318 3.904 -12.424 1.00 96.31 86 THR A N 1
ATOM 698 C CA . THR A 1 86 ? 2.937 4.965 -11.621 1.00 96.31 86 THR A CA 1
ATOM 699 C C . THR A 1 86 ? 2.102 5.257 -10.376 1.00 96.31 86 THR A C 1
ATOM 701 O O . THR A 1 86 ? 2.643 5.275 -9.267 1.00 96.31 86 THR A O 1
ATOM 704 N N . ASN A 1 87 ? 0.788 5.418 -10.535 1.00 97.38 87 ASN A N 1
ATOM 705 C CA . ASN A 1 87 ? -0.134 5.670 -9.429 1.00 97.38 87 ASN A CA 1
ATOM 706 C C . ASN A 1 87 ? -0.199 4.477 -8.471 1.00 97.38 87 ASN A C 1
ATOM 708 O O . ASN A 1 87 ? -0.079 4.662 -7.260 1.00 97.38 87 ASN A O 1
ATOM 712 N N . ALA A 1 88 ? -0.255 3.248 -8.990 1.00 97.62 88 ALA A N 1
ATOM 713 C CA . ALA A 1 88 ? -0.244 2.047 -8.163 1.00 97.62 88 ALA A CA 1
ATOM 714 C C . ALA A 1 88 ? 1.057 1.893 -7.362 1.00 97.62 88 ALA A C 1
ATOM 716 O O . ALA A 1 88 ? 1.031 1.456 -6.204 1.00 97.62 88 ALA A O 1
ATOM 717 N N . PHE A 1 89 ? 2.197 2.264 -7.950 1.00 97.88 89 PHE A N 1
ATOM 718 C CA . PHE A 1 89 ? 3.480 2.269 -7.256 1.00 97.88 89 PHE A CA 1
ATOM 719 C C . PHE A 1 89 ? 3.532 3.347 -6.169 1.00 97.88 89 PHE A C 1
ATOM 721 O O . PHE A 1 89 ? 3.970 3.063 -5.054 1.00 97.88 89 PHE A O 1
ATOM 728 N N . LEU A 1 90 ? 3.051 4.561 -6.457 1.00 97.38 90 LEU A N 1
ATOM 729 C CA . LEU A 1 90 ? 2.954 5.643 -5.471 1.00 97.38 90 LEU A CA 1
ATOM 730 C C . LEU A 1 90 ? 2.023 5.274 -4.315 1.00 97.38 90 LEU A C 1
ATOM 732 O O . LEU A 1 90 ? 2.392 5.486 -3.163 1.00 97.38 90 LEU A O 1
ATOM 736 N N . ALA A 1 91 ? 0.881 4.650 -4.607 1.00 97.88 91 ALA A N 1
ATOM 737 C CA . ALA A 1 91 ? -0.039 4.132 -3.603 1.00 97.88 91 ALA A CA 1
ATOM 738 C C . ALA A 1 91 ? 0.634 3.070 -2.717 1.00 97.88 91 ALA A C 1
ATOM 740 O O . ALA A 1 91 ? 0.531 3.088 -1.494 1.00 97.88 91 ALA A O 1
ATOM 741 N N . ALA A 1 92 ? 1.384 2.144 -3.321 1.00 97.56 92 ALA A N 1
ATOM 742 C CA . ALA A 1 92 ? 2.132 1.146 -2.566 1.00 97.56 92 ALA A CA 1
ATOM 743 C C . ALA A 1 92 ? 3.231 1.782 -1.699 1.00 97.56 92 ALA A C 1
ATOM 745 O O . ALA A 1 92 ? 3.401 1.391 -0.550 1.00 97.56 92 ALA A O 1
ATOM 746 N N . LEU A 1 93 ? 3.965 2.763 -2.227 1.00 97.50 93 LEU A N 1
ATOM 747 C CA . LEU A 1 93 ? 4.995 3.481 -1.481 1.00 97.50 93 LEU A CA 1
ATOM 748 C C . LEU A 1 93 ? 4.409 4.261 -0.305 1.00 97.50 93 LEU A C 1
ATOM 750 O O . LEU A 1 93 ? 4.935 4.165 0.804 1.00 97.50 93 LEU A O 1
ATOM 754 N N . GLY A 1 94 ? 3.331 5.007 -0.539 1.00 96.56 94 GLY A N 1
ATOM 755 C CA . GLY A 1 94 ? 2.655 5.781 0.493 1.00 96.56 94 GLY A CA 1
ATOM 756 C C . GLY A 1 94 ? 2.118 4.900 1.611 1.00 96.56 94 GLY A C 1
ATOM 757 O O . GLY A 1 94 ? 2.337 5.208 2.781 1.00 96.56 94 GLY A O 1
ATOM 758 N N . HIS A 1 95 ? 1.532 3.756 1.257 1.00 97.38 95 HIS A N 1
ATOM 759 C CA . HIS A 1 95 ? 1.065 2.754 2.211 1.00 97.38 95 HIS A CA 1
ATOM 760 C C . HIS A 1 95 ? 2.199 2.243 3.122 1.00 97.38 95 HIS A C 1
ATOM 762 O O . HIS A 1 95 ? 2.095 2.291 4.347 1.00 97.38 95 HIS A O 1
ATOM 768 N N . GLU A 1 96 ? 3.341 1.837 2.555 1.00 96.31 96 GLU A N 1
ATOM 769 C CA . GLU A 1 96 ? 4.481 1.367 3.362 1.00 96.31 96 GLU A CA 1
ATOM 770 C C . GLU A 1 96 ? 5.109 2.477 4.221 1.00 96.31 96 GLU A C 1
ATOM 772 O O . GLU A 1 96 ? 5.624 2.221 5.312 1.00 96.31 96 GLU A O 1
ATOM 777 N N . LEU A 1 97 ? 5.103 3.723 3.743 1.00 95.19 97 LEU A N 1
ATOM 778 C CA . LEU A 1 97 ? 5.569 4.862 4.533 1.00 95.19 97 LEU A CA 1
ATOM 779 C C . LEU A 1 97 ? 4.597 5.190 5.672 1.00 95.19 97 LEU A C 1
ATOM 781 O O . LEU A 1 97 ? 5.055 5.508 6.769 1.00 95.19 97 LEU A O 1
ATOM 785 N N . ALA A 1 98 ? 3.289 5.026 5.472 1.00 94.56 98 ALA A N 1
ATOM 786 C CA . ALA A 1 98 ? 2.283 5.229 6.510 1.00 94.56 98 ALA A CA 1
ATOM 787 C C . ALA A 1 98 ? 2.487 4.298 7.715 1.00 94.56 98 ALA A C 1
ATOM 789 O O . ALA A 1 98 ? 2.401 4.747 8.862 1.00 94.56 98 ALA A O 1
ATOM 790 N N . HIS A 1 99 ? 2.876 3.040 7.477 1.00 93.19 99 HIS A N 1
ATOM 791 C CA . HIS A 1 99 ? 3.248 2.106 8.548 1.00 93.19 99 HIS A CA 1
ATOM 792 C C . HIS A 1 99 ? 4.433 2.576 9.407 1.00 93.19 99 HIS A C 1
ATOM 794 O O . HIS A 1 99 ? 4.595 2.107 10.531 1.00 93.19 99 HIS A O 1
ATOM 800 N N . LYS A 1 100 ? 5.262 3.504 8.917 1.00 91.38 100 LYS A N 1
ATOM 801 C CA . LYS A 1 100 ? 6.372 4.092 9.687 1.00 91.38 100 LYS A CA 1
ATOM 802 C C . LYS A 1 100 ? 5.989 5.350 10.455 1.00 91.38 100 LYS A C 1
ATOM 804 O O . LYS A 1 100 ? 6.771 5.795 11.295 1.00 91.38 100 LYS A O 1
ATOM 809 N N . GLU A 1 101 ? 4.850 5.956 10.134 1.00 89.50 101 GLU A N 1
ATOM 810 C CA . GLU A 1 101 ? 4.403 7.196 10.763 1.00 89.50 101 GLU A CA 1
ATOM 811 C C . GLU A 1 101 ? 3.554 6.932 12.002 1.00 89.50 101 GLU A C 1
ATOM 813 O O . GLU A 1 101 ? 3.837 7.481 13.067 1.00 89.50 101 GLU A O 1
ATOM 818 N N . LYS A 1 102 ? 2.516 6.101 11.861 1.00 86.44 102 LYS A N 1
ATOM 819 C CA . LYS A 1 102 ? 1.502 5.888 12.898 1.00 86.44 102 LYS A CA 1
ATOM 820 C C . LYS A 1 102 ? 1.075 4.423 12.893 1.00 86.44 102 LYS A C 1
ATOM 822 O O . LYS A 1 102 ? 0.347 3.975 12.008 1.00 86.44 102 LYS A O 1
ATOM 827 N N . TYR A 1 103 ? 1.587 3.658 13.855 1.00 89.12 103 TYR A N 1
ATOM 828 C CA . TYR A 1 103 ? 1.451 2.204 13.885 1.00 89.12 103 TYR A CA 1
ATOM 829 C C . TYR A 1 103 ? 1.270 1.694 15.309 1.00 89.12 103 TYR A C 1
ATOM 831 O O . TYR A 1 103 ? 2.074 1.991 16.195 1.00 89.12 103 TYR A O 1
ATOM 839 N N . ILE A 1 104 ? 0.241 0.875 15.514 1.00 93.31 104 ILE A N 1
ATOM 840 C CA . ILE A 1 104 ? 0.025 0.165 16.773 1.00 93.31 104 ILE A CA 1
ATOM 841 C C . ILE A 1 104 ? 0.503 -1.280 16.592 1.00 93.31 104 ILE A C 1
ATOM 843 O O . ILE A 1 104 ? -0.095 -1.993 15.788 1.00 93.31 104 ILE A O 1
ATOM 847 N N . PRO A 1 105 ? 1.524 -1.761 17.327 1.00 92.50 105 PRO A N 1
ATOM 848 C CA . PRO A 1 105 ? 2.009 -3.133 17.193 1.00 92.50 105 PRO A CA 1
ATOM 849 C C . PRO A 1 105 ? 0.907 -4.170 17.490 1.00 92.50 105 PRO A C 1
ATOM 851 O O . PRO A 1 105 ? 0.517 -4.329 18.652 1.00 92.50 105 PRO A O 1
ATOM 854 N N . PRO A 1 106 ? 0.396 -4.919 16.487 1.00 92.62 106 PRO A N 1
ATOM 855 C CA . PRO A 1 106 ? -0.789 -5.755 16.680 1.00 92.62 106 PRO A CA 1
ATOM 856 C C . PRO A 1 106 ? -0.569 -6.891 17.677 1.00 92.62 106 PRO A C 1
ATOM 858 O O . PRO A 1 106 ? -1.480 -7.251 18.418 1.00 92.62 106 PRO A O 1
ATOM 861 N N . TYR A 1 107 ? 0.647 -7.440 17.738 1.00 90.69 107 TYR A N 1
ATOM 862 C CA . TYR A 1 107 ? 0.999 -8.565 18.609 1.00 90.69 107 TYR A CA 1
ATOM 863 C C . TYR A 1 107 ? 0.929 -8.233 20.108 1.00 90.69 107 TYR A C 1
ATOM 865 O O . TYR A 1 107 ? 0.769 -9.146 20.912 1.00 90.69 107 TYR A O 1
ATOM 873 N N . LEU A 1 108 ? 0.955 -6.949 20.491 1.00 91.81 108 LEU A N 1
ATOM 874 C CA . LEU A 1 108 ? 0.713 -6.520 21.877 1.00 91.81 108 LEU A CA 1
ATOM 875 C C . LEU A 1 108 ? -0.762 -6.670 22.297 1.00 91.81 108 LEU A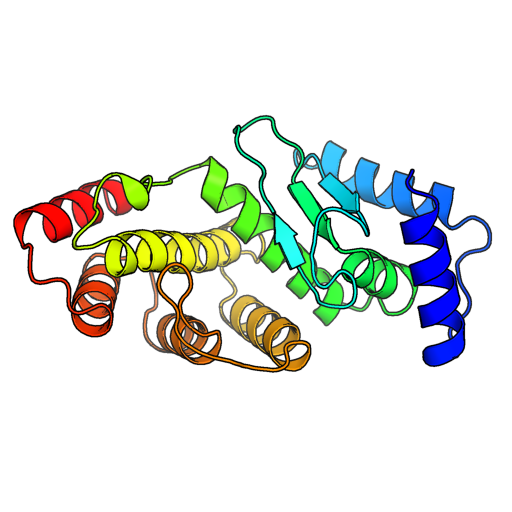 C 1
ATOM 877 O O . LEU A 1 108 ? -1.100 -6.515 23.468 1.00 91.81 108 LEU A O 1
ATOM 881 N N . HIS A 1 109 ? -1.650 -6.997 21.354 1.00 92.56 109 HIS A N 1
ATOM 882 C CA . HIS A 1 109 ? -3.088 -7.141 21.557 1.00 92.56 109 HIS A CA 1
ATOM 883 C C . HIS A 1 109 ? -3.561 -8.543 21.154 1.00 92.56 109 HIS A C 1
ATOM 885 O O . HIS A 1 109 ? -4.425 -8.682 20.296 1.00 92.56 109 HIS A O 1
ATOM 891 N N . LEU A 1 110 ? -3.010 -9.598 21.767 1.00 88.19 110 LEU A N 1
ATOM 892 C CA . LEU A 1 110 ? -3.172 -11.006 21.351 1.00 88.19 110 LEU A CA 1
ATOM 893 C C . LEU A 1 110 ? -4.617 -11.458 21.035 1.00 88.19 110 LEU A C 1
ATOM 895 O O . LEU A 1 110 ? -4.823 -12.194 20.069 1.00 88.19 110 LEU A O 1
ATOM 899 N N . PHE A 1 111 ? -5.620 -10.988 21.784 1.00 91.31 111 PHE A N 1
ATOM 900 C CA . PHE A 1 111 ? -7.045 -11.320 21.575 1.00 91.31 111 PHE A CA 1
ATOM 901 C C . PHE A 1 111 ? -7.771 -10.413 20.568 1.00 91.31 111 PHE A C 1
ATOM 903 O O . PHE A 1 111 ? -8.961 -10.568 20.307 1.00 91.31 111 PHE A O 1
ATOM 910 N N . SER A 1 112 ? -7.086 -9.411 20.030 1.00 95.94 112 SER A N 1
ATOM 911 C CA . SER A 1 112 ? -7.635 -8.416 19.105 1.00 95.94 112 SER A CA 1
ATOM 912 C C . SER A 1 112 ? -6.628 -8.030 18.019 1.00 95.94 112 SER A C 1
ATOM 914 O O . SER A 1 112 ? -6.767 -6.975 17.405 1.00 95.94 112 SER A O 1
ATOM 916 N N . VAL A 1 113 ? -5.645 -8.905 17.747 1.00 96.62 113 VAL A N 1
ATOM 917 C CA . VAL A 1 113 ? -4.601 -8.695 16.730 1.00 96.62 113 VAL A CA 1
ATOM 918 C C . VAL A 1 113 ? -5.226 -8.341 15.393 1.00 96.62 113 VAL A C 1
ATOM 920 O O . VAL A 1 113 ? -4.799 -7.384 14.765 1.00 96.62 113 VAL A O 1
ATOM 923 N N . LYS A 1 114 ? -6.280 -9.070 15.010 1.00 97.62 114 LYS A N 1
ATOM 924 C CA . LYS A 1 114 ? -7.005 -8.846 13.760 1.00 97.62 114 LYS A CA 1
ATOM 925 C C . LYS A 1 114 ? -7.535 -7.423 13.643 1.00 97.62 114 LYS A C 1
ATOM 927 O O . LYS A 1 114 ? -7.314 -6.777 12.633 1.00 97.62 114 LYS A O 1
ATOM 932 N N . PHE A 1 115 ? -8.181 -6.916 14.690 1.00 98.44 115 PHE A N 1
ATOM 933 C CA . PHE A 1 115 ? -8.703 -5.552 14.699 1.00 98.44 115 PHE A CA 1
ATOM 934 C C . PHE A 1 115 ? -7.588 -4.516 14.563 1.00 98.44 115 PHE A C 1
ATOM 936 O O . PHE A 1 115 ? -7.665 -3.660 13.691 1.00 98.44 115 PHE A O 1
ATOM 943 N N . VAL A 1 116 ? -6.538 -4.620 15.380 1.00 98.12 116 VAL A N 1
ATOM 944 C CA . VAL A 1 116 ? -5.440 -3.643 15.367 1.00 98.12 116 VAL A CA 1
ATOM 945 C C . VAL A 1 116 ? -4.692 -3.666 14.034 1.00 98.12 116 VAL A C 1
ATOM 947 O O . VAL A 1 116 ? -4.442 -2.616 13.453 1.00 98.12 116 VAL A O 1
ATOM 950 N N . ALA A 1 117 ? -4.382 -4.856 13.517 1.00 97.50 117 ALA A N 1
ATOM 951 C CA . ALA A 1 117 ? -3.695 -4.996 12.241 1.00 97.50 117 ALA A CA 1
ATOM 952 C C . ALA A 1 117 ? -4.542 -4.445 11.083 1.00 97.50 117 ALA A C 1
ATOM 954 O O . ALA A 1 117 ? -4.046 -3.662 10.281 1.00 97.50 117 ALA A O 1
ATOM 955 N N . TRP A 1 118 ? -5.842 -4.751 11.052 1.00 98.50 118 TRP A N 1
ATOM 956 C CA . TRP A 1 118 ? -6.739 -4.241 10.015 1.00 98.50 118 TRP A CA 1
ATOM 957 C C . TRP A 1 118 ? -6.903 -2.722 10.062 1.00 98.50 118 TRP A C 1
ATOM 959 O O . TRP A 1 118 ? -6.940 -2.094 9.010 1.00 98.50 118 TRP A O 1
ATOM 969 N N . VAL A 1 119 ? -6.966 -2.119 11.253 1.00 98.50 119 VAL A N 1
ATOM 970 C CA . VAL A 1 119 ? -6.965 -0.654 11.393 1.00 98.50 119 VAL A CA 1
ATOM 971 C C . VAL A 1 119 ? -5.677 -0.064 10.820 1.00 98.50 119 VAL A C 1
ATOM 973 O O . VAL A 1 119 ? -5.763 0.887 10.051 1.00 98.50 119 VAL A O 1
ATOM 976 N N . ASN A 1 120 ? -4.506 -0.631 11.136 1.00 97.81 120 ASN A N 1
ATOM 977 C CA . ASN A 1 120 ? -3.229 -0.140 10.606 1.00 97.81 120 ASN A CA 1
ATOM 978 C C . ASN A 1 120 ? -3.178 -0.200 9.067 1.00 97.81 120 ASN A C 1
ATOM 980 O O . ASN A 1 120 ? -2.701 0.742 8.439 1.00 97.81 120 ASN A O 1
ATOM 984 N N . GLU A 1 121 ? -3.661 -1.293 8.468 1.00 97.88 121 GLU A N 1
ATOM 985 C CA . GLU A 1 121 ? -3.720 -1.475 7.009 1.00 97.88 121 GLU A CA 1
ATOM 986 C C . GLU A 1 121 ? -4.640 -0.448 6.343 1.00 97.88 121 GLU A C 1
ATOM 988 O O . GLU A 1 121 ? -4.251 0.212 5.381 1.00 97.88 121 GLU A O 1
ATOM 993 N N . VAL A 1 122 ? -5.856 -0.279 6.869 1.00 98.25 122 VAL A N 1
ATOM 994 C CA . VAL A 1 122 ? -6.835 0.648 6.287 1.00 98.25 122 VAL A CA 1
ATOM 995 C C . VAL A 1 122 ? -6.402 2.098 6.506 1.00 98.25 122 VAL A C 1
ATOM 997 O O . VAL A 1 122 ? -6.525 2.912 5.598 1.00 98.25 122 VAL A O 1
ATOM 1000 N N . TYR A 1 123 ? -5.812 2.427 7.657 1.00 98.12 123 TYR A N 1
ATOM 1001 C CA . TYR A 1 123 ? -5.215 3.746 7.876 1.00 98.12 123 TYR A CA 1
ATOM 1002 C C . TYR A 1 123 ? -4.130 4.048 6.838 1.00 98.12 123 TYR A C 1
ATOM 1004 O O . TYR A 1 123 ? -4.091 5.145 6.282 1.00 98.12 123 TYR A O 1
ATOM 1012 N N . ALA A 1 124 ? -3.263 3.074 6.552 1.00 97.69 124 ALA A N 1
ATOM 1013 C CA . ALA A 1 124 ? -2.193 3.238 5.580 1.00 97.69 124 ALA A CA 1
ATOM 1014 C C . ALA A 1 124 ? -2.717 3.476 4.152 1.00 97.69 124 ALA A C 1
ATOM 1016 O O . ALA A 1 124 ? -2.121 4.268 3.420 1.00 97.69 124 ALA A O 1
ATOM 1017 N N . ASP A 1 125 ? -3.852 2.879 3.772 1.00 98.25 125 ASP A N 1
ATOM 1018 C CA . ASP A 1 125 ? -4.528 3.178 2.499 1.00 98.25 125 ASP A CA 1
ATOM 1019 C C . ASP A 1 125 ? -4.994 4.632 2.411 1.00 98.25 125 ASP A C 1
ATOM 1021 O O . ASP A 1 125 ? -4.621 5.348 1.480 1.00 98.25 125 ASP A O 1
ATOM 1025 N N . PHE A 1 126 ? -5.752 5.088 3.410 1.00 97.81 126 PHE A N 1
ATOM 1026 C CA . PHE A 1 126 ? -6.292 6.450 3.441 1.00 97.81 126 PHE A CA 1
ATOM 1027 C C . PHE A 1 126 ? -5.182 7.504 3.552 1.00 97.81 126 PHE A C 1
ATOM 1029 O O . PHE A 1 126 ? -5.250 8.567 2.933 1.00 97.81 126 PHE A O 1
ATOM 1036 N N . LEU A 1 127 ? -4.110 7.222 4.300 1.00 96.12 127 LEU A N 1
ATOM 1037 C CA . LEU A 1 127 ? -2.974 8.136 4.367 1.00 96.12 127 LEU A CA 1
ATOM 1038 C C . LEU A 1 127 ? -2.220 8.199 3.034 1.00 96.12 127 LEU A C 1
ATOM 1040 O O . LEU A 1 127 ? -1.777 9.278 2.630 1.00 96.12 127 LEU A O 1
ATOM 1044 N N . SER A 1 128 ? -2.087 7.064 2.343 1.00 96.69 128 SER A N 1
ATOM 1045 C CA . SER A 1 128 ? -1.473 7.025 1.020 1.00 96.69 128 SER A CA 1
ATOM 1046 C C . SER A 1 128 ? -2.263 7.842 0.002 1.00 96.69 128 SER A C 1
ATOM 1048 O O . SER A 1 128 ? -1.661 8.566 -0.788 1.00 96.69 128 SER A O 1
ATOM 1050 N N . GLU A 1 129 ? -3.590 7.756 0.021 1.00 97.06 129 GLU A N 1
ATOM 1051 C CA . GLU A 1 129 ? -4.454 8.593 -0.811 1.00 97.06 129 GLU A CA 1
ATOM 1052 C C . GLU A 1 129 ? -4.181 10.081 -0.577 1.00 97.06 129 GLU A C 1
ATOM 1054 O O . GLU A 1 129 ? -3.845 10.811 -1.512 1.00 97.06 129 GLU A O 1
ATOM 1059 N N . ASN A 1 130 ? -4.242 10.513 0.682 1.00 94.31 130 ASN A N 1
ATOM 1060 C CA . ASN A 1 130 ? -4.105 11.921 1.043 1.00 94.31 130 ASN A CA 1
ATOM 1061 C C . ASN A 1 130 ? -2.722 12.488 0.695 1.00 94.31 130 ASN A C 1
ATOM 1063 O O . ASN A 1 130 ? -2.621 13.601 0.181 1.00 94.31 130 ASN A O 1
ATOM 1067 N N . LYS A 1 131 ? -1.648 11.733 0.960 1.00 92.56 131 LYS A N 1
ATOM 1068 C CA . LYS A 1 131 ? -0.269 12.231 0.812 1.00 92.56 131 LYS A CA 1
ATOM 1069 C C . LYS A 1 131 ? 0.355 11.972 -0.556 1.00 92.56 131 LYS A C 1
ATOM 1071 O O . LYS A 1 131 ? 1.161 12.782 -1.005 1.00 92.56 131 LYS A O 1
ATOM 1076 N N . PHE A 1 132 ? 0.037 10.847 -1.193 1.00 93.62 132 PHE A N 1
ATOM 1077 C CA . PHE A 1 132 ? 0.737 10.383 -2.400 1.00 93.62 132 PHE A CA 1
ATOM 1078 C C . PHE A 1 132 ? -0.134 10.401 -3.649 1.00 93.62 132 PHE A C 1
ATOM 1080 O O . PHE A 1 132 ? 0.411 10.392 -4.749 1.00 93.62 132 PHE A O 1
ATOM 1087 N N . LEU A 1 133 ? -1.458 10.452 -3.485 1.00 94.56 133 LEU A N 1
ATOM 1088 C CA . LEU A 1 133 ? -2.422 10.533 -4.583 1.00 94.56 133 LEU A CA 1
ATOM 1089 C C . LEU A 1 133 ? -3.245 11.826 -4.524 1.00 94.56 133 LEU A C 1
ATOM 1091 O O . LEU A 1 133 ? -4.308 11.906 -5.130 1.00 94.56 133 LEU A O 1
ATOM 1095 N N . HIS A 1 134 ? -2.760 12.837 -3.796 1.00 93.44 134 HIS A N 1
ATOM 1096 C CA . HIS A 1 134 ? -3.360 14.173 -3.714 1.00 93.44 134 HIS A CA 1
ATOM 1097 C C . HIS A 1 134 ? -4.836 14.178 -3.275 1.00 93.44 134 HIS A C 1
ATOM 1099 O O . HIS A 1 134 ? -5.617 15.001 -3.745 1.00 93.44 134 HIS A O 1
ATOM 1105 N N . GLY A 1 135 ? -5.231 13.246 -2.400 1.00 93.44 135 GLY A N 1
ATOM 1106 C CA . GLY A 1 135 ? -6.621 13.117 -1.946 1.00 93.44 135 GLY A CA 1
ATOM 1107 C C . GLY A 1 135 ? -7.573 12.571 -3.016 1.00 93.44 135 GLY A C 1
ATOM 1108 O O . GLY A 1 135 ? -8.783 12.746 -2.912 1.00 93.44 135 GLY A O 1
ATOM 1109 N N . ASN A 1 136 ? -7.052 11.942 -4.075 1.00 96.62 136 ASN A N 1
ATOM 1110 C CA . ASN A 1 136 ? -7.870 11.391 -5.146 1.00 96.62 136 ASN A CA 1
ATOM 1111 C C . ASN A 1 136 ? -8.253 9.929 -4.861 1.00 96.62 136 ASN A C 1
ATOM 1113 O O . ASN A 1 136 ? -7.502 8.992 -5.163 1.00 96.62 136 ASN A O 1
ATOM 1117 N N . ARG A 1 137 ? -9.468 9.738 -4.338 1.00 97.12 137 ARG A N 1
ATOM 1118 C CA . ARG A 1 137 ? -10.047 8.417 -4.056 1.00 97.12 137 ARG A CA 1
ATOM 1119 C C . ARG A 1 137 ? -10.079 7.499 -5.272 1.00 97.12 137 ARG A C 1
ATOM 1121 O O . ARG A 1 137 ? -9.807 6.308 -5.140 1.00 97.12 137 ARG A O 1
ATOM 1128 N N . GLN A 1 138 ? -10.364 8.022 -6.464 1.00 97.81 138 GLN A N 1
ATOM 1129 C CA . GLN A 1 138 ? -10.431 7.193 -7.667 1.00 97.81 138 GLN A CA 1
ATOM 1130 C C . GLN A 1 138 ? -9.056 6.620 -8.030 1.00 97.81 138 GLN A C 1
ATOM 1132 O O . GLN A 1 138 ? -8.958 5.450 -8.402 1.00 97.81 138 GLN A O 1
ATOM 1137 N N . LEU A 1 139 ? -7.981 7.397 -7.860 1.00 97.88 139 LEU A N 1
ATOM 1138 C CA . LEU A 1 139 ? -6.618 6.892 -8.048 1.00 97.88 139 LEU A CA 1
ATOM 1139 C C . LEU A 1 139 ? -6.263 5.813 -7.023 1.00 97.88 139 LEU A C 1
ATOM 1141 O O . LEU A 1 139 ? -5.612 4.829 -7.388 1.00 97.88 139 LEU A O 1
ATOM 1145 N N . LEU A 1 140 ? -6.714 5.952 -5.769 1.00 98.00 140 LEU A N 1
ATOM 1146 C CA . LEU A 1 140 ? -6.549 4.904 -4.758 1.00 98.00 140 LEU A CA 1
ATOM 1147 C C . LEU A 1 140 ? -7.270 3.623 -5.198 1.00 98.00 140 LEU A C 1
ATOM 1149 O O . LEU A 1 140 ? -6.651 2.560 -5.252 1.00 98.00 140 LEU A O 1
ATOM 1153 N N . LEU A 1 141 ? -8.549 3.723 -5.566 1.00 98.31 141 LEU A N 1
ATOM 1154 C CA . LEU A 1 141 ? -9.362 2.577 -5.980 1.00 98.31 141 LEU A CA 1
ATOM 1155 C C . LEU A 1 141 ? -8.784 1.882 -7.218 1.00 98.31 141 LEU A C 1
ATOM 1157 O O . LEU A 1 141 ? -8.682 0.652 -7.235 1.00 98.31 141 LEU A O 1
ATOM 1161 N N . ASN A 1 142 ? -8.341 2.640 -8.222 1.00 98.12 142 ASN A N 1
ATOM 1162 C CA . ASN A 1 142 ? -7.676 2.093 -9.407 1.00 98.12 142 ASN A CA 1
ATOM 1163 C C . ASN A 1 142 ? -6.388 1.354 -9.014 1.00 98.12 142 ASN A C 1
ATOM 1165 O O . ASN A 1 142 ? -6.187 0.206 -9.400 1.00 98.12 142 ASN A O 1
ATOM 1169 N N . SER A 1 143 ? -5.568 1.953 -8.147 1.00 97.69 143 SER A N 1
ATOM 1170 C CA . SER A 1 143 ? -4.324 1.354 -7.644 1.00 97.69 143 SER A CA 1
ATOM 1171 C C . SER A 1 143 ? -4.554 0.052 -6.866 1.00 97.69 143 SER A C 1
ATOM 1173 O O . SER A 1 143 ? -3.824 -0.932 -7.040 1.00 97.69 143 SER A O 1
ATOM 1175 N N . MET A 1 144 ? -5.577 0.019 -6.008 1.00 97.25 144 MET A N 1
ATOM 1176 C CA . MET A 1 144 ? -5.957 -1.171 -5.242 1.00 97.25 144 MET A CA 1
ATOM 1177 C C . MET A 1 144 ? -6.488 -2.273 -6.160 1.00 97.25 144 MET A C 1
ATOM 1179 O O . MET A 1 144 ? -6.096 -3.433 -6.011 1.00 97.25 144 MET A O 1
ATOM 1183 N N . ASN A 1 145 ? -7.325 -1.925 -7.142 1.00 97.12 145 ASN A N 1
ATOM 1184 C CA . ASN A 1 145 ? -7.827 -2.869 -8.141 1.00 97.12 145 ASN A CA 1
ATOM 1185 C C . ASN A 1 145 ? -6.702 -3.418 -9.027 1.00 97.12 145 ASN A C 1
ATOM 1187 O O . ASN A 1 145 ? -6.651 -4.630 -9.257 1.00 97.12 145 ASN A O 1
ATOM 1191 N N . PHE A 1 146 ? -5.752 -2.573 -9.434 1.00 95.69 146 PHE A N 1
ATOM 1192 C CA . PHE A 1 146 ? -4.555 -2.991 -10.156 1.00 95.69 146 PHE A CA 1
ATOM 1193 C C . PHE A 1 146 ? -3.770 -4.027 -9.345 1.00 95.69 146 PHE A C 1
ATOM 1195 O O . PHE A 1 146 ? -3.557 -5.141 -9.829 1.00 95.69 146 PHE A O 1
ATOM 1202 N N . LYS A 1 147 ? -3.421 -3.739 -8.079 1.00 93.94 147 LYS A N 1
ATOM 1203 C CA . LYS A 1 147 ? -2.704 -4.705 -7.219 1.00 93.94 147 LYS A CA 1
ATOM 1204 C C . LYS A 1 147 ? -3.511 -5.983 -6.988 1.00 93.94 147 LYS A C 1
ATOM 1206 O O . LYS A 1 147 ? -2.932 -7.069 -7.066 1.00 93.94 147 LYS A O 1
ATOM 1211 N N . ARG A 1 148 ? -4.825 -5.878 -6.758 1.00 93.75 148 ARG A N 1
ATOM 1212 C CA . ARG A 1 148 ? -5.727 -7.033 -6.603 1.00 93.75 148 ARG A CA 1
ATOM 1213 C C . ARG A 1 148 ? -5.701 -7.931 -7.839 1.00 93.75 148 ARG A C 1
ATOM 1215 O O . ARG A 1 148 ? -5.588 -9.141 -7.688 1.00 93.75 148 ARG A O 1
ATOM 1222 N N . SER A 1 149 ? -5.726 -7.357 -9.045 1.00 92.38 149 SER A N 1
ATOM 1223 C CA . SER A 1 149 ? -5.699 -8.114 -10.310 1.00 92.38 149 SER A CA 1
ATOM 1224 C C . SER A 1 149 ? -4.422 -8.940 -10.516 1.00 92.38 149 SER A C 1
ATOM 1226 O O . SER A 1 149 ? -4.410 -9.873 -11.316 1.00 92.38 149 SER A O 1
ATOM 1228 N N . LYS A 1 150 ? -3.335 -8.607 -9.803 1.00 89.19 150 LYS A N 1
ATOM 1229 C CA . LYS A 1 150 ? -2.043 -9.315 -9.860 1.00 89.19 150 LYS A CA 1
ATOM 1230 C C . LYS A 1 150 ? -1.832 -10.273 -8.681 1.00 89.19 150 LYS A C 1
ATOM 1232 O O . LYS A 1 150 ? -0.733 -10.806 -8.506 1.00 89.19 150 LYS A O 1
ATOM 1237 N N . LYS A 1 151 ? -2.849 -10.474 -7.838 1.00 82.81 151 LYS A N 1
ATOM 1238 C CA . LYS A 1 151 ? -2.848 -11.432 -6.724 1.00 82.81 151 LYS A CA 1
ATOM 1239 C C . LYS A 1 151 ? -3.697 -12.648 -7.098 1.00 82.81 151 LYS A C 1
ATOM 1241 O O . LYS A 1 151 ? -4.635 -12.538 -7.871 1.00 82.81 151 LYS A O 1
ATOM 1246 N N . GLY A 1 152 ? -3.331 -13.811 -6.558 1.00 79.94 152 GLY A N 1
ATOM 1247 C CA . GLY A 1 152 ? -4.070 -15.056 -6.789 1.00 79.94 152 GLY A CA 1
ATOM 1248 C C . GLY A 1 152 ? -5.331 -15.121 -5.932 1.00 79.94 152 GLY A C 1
ATOM 1249 O O . GLY A 1 152 ? -6.438 -14.966 -6.430 1.00 79.94 152 GLY A O 1
ATOM 1250 N N . GLU A 1 153 ? -5.155 -15.318 -4.626 1.00 85.25 153 GLU A N 1
ATOM 1251 C CA . GLU A 1 153 ? -6.266 -15.360 -3.675 1.00 85.25 153 GLU A CA 1
ATOM 1252 C C . GLU A 1 153 ? -6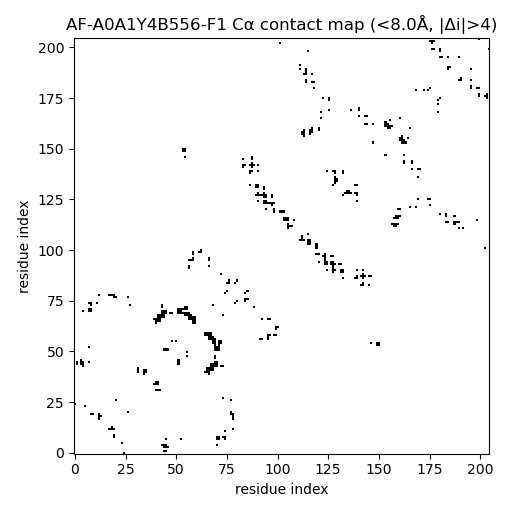.478 -14.004 -3.002 1.00 85.25 153 GLU A C 1
ATOM 1254 O O . GLU A 1 153 ? -5.522 -13.367 -2.551 1.00 85.25 153 GLU A O 1
ATOM 1259 N N . ASP A 1 154 ? -7.744 -13.600 -2.894 1.00 90.88 154 ASP A N 1
ATOM 1260 C CA . ASP A 1 154 ? -8.171 -12.427 -2.140 1.00 90.88 154 ASP A CA 1
ATOM 1261 C C . ASP A 1 154 ? -9.003 -12.863 -0.932 1.00 90.88 154 ASP A C 1
ATOM 1263 O O . ASP A 1 154 ? -10.191 -13.171 -1.056 1.00 90.88 154 ASP A O 1
ATOM 1267 N N . LYS A 1 155 ? -8.358 -12.945 0.234 1.00 93.38 155 LYS A N 1
ATOM 1268 C CA . LYS A 1 155 ? -8.980 -13.424 1.469 1.00 93.38 155 LYS A CA 1
ATOM 1269 C C . LYS A 1 155 ? -8.530 -12.619 2.675 1.00 93.38 155 LYS A C 1
ATOM 1271 O O . LYS A 1 155 ? -7.403 -12.144 2.745 1.00 93.38 155 LYS A O 1
ATOM 1276 N N . ASP A 1 156 ? -9.449 -12.498 3.620 1.00 95.44 156 ASP A N 1
ATOM 1277 C CA . ASP A 1 156 ? -9.187 -11.941 4.936 1.00 95.44 156 ASP A CA 1
ATOM 1278 C C . ASP A 1 156 ? -8.268 -12.887 5.718 1.00 95.44 156 ASP A C 1
ATOM 1280 O O . ASP A 1 156 ? -8.557 -14.081 5.837 1.00 95.44 156 ASP A O 1
ATOM 1284 N N . ASP A 1 157 ? -7.210 -12.351 6.320 1.00 93.44 157 ASP A N 1
ATOM 1285 C CA . ASP A 1 157 ? -6.373 -13.085 7.263 1.00 93.44 157 ASP A CA 1
ATOM 1286 C C . ASP A 1 157 ? -6.265 -12.361 8.619 1.00 93.44 157 ASP A C 1
ATOM 1288 O O . ASP A 1 157 ? -6.992 -11.405 8.924 1.00 93.44 157 ASP A O 1
ATOM 1292 N N . ARG A 1 158 ? -5.424 -12.901 9.507 1.00 93.25 158 ARG A N 1
ATOM 1293 C CA . ARG A 1 158 ? -5.238 -12.384 10.869 1.00 93.25 158 ARG A CA 1
ATOM 1294 C C . ARG A 1 158 ? -4.586 -10.998 10.898 1.00 93.25 158 ARG A C 1
ATOM 1296 O O . ARG A 1 158 ? -4.814 -10.274 11.860 1.00 93.25 158 ARG A O 1
ATOM 1303 N N . LEU A 1 159 ? -3.752 -10.660 9.927 1.00 93.88 159 LEU A N 1
ATOM 1304 C CA . LEU A 1 159 ? -2.969 -9.427 9.872 1.00 93.88 159 LEU A CA 1
ATOM 1305 C C . LEU A 1 159 ? -3.461 -8.483 8.772 1.00 93.88 159 LEU A C 1
ATOM 1307 O O . LEU A 1 159 ? -3.462 -7.276 8.980 1.00 93.88 159 LEU A O 1
ATOM 1311 N N . HIS A 1 160 ? -3.956 -9.014 7.659 1.00 93.69 160 HIS A N 1
ATOM 1312 C CA . HIS A 1 160 ? -4.358 -8.228 6.501 1.00 93.69 160 HIS A CA 1
ATOM 1313 C C . HIS A 1 160 ? -5.831 -8.497 6.160 1.00 93.69 160 HIS A C 1
ATOM 1315 O O . HIS A 1 160 ? -6.245 -9.656 6.047 1.00 93.69 160 HIS A O 1
ATOM 1321 N N . PRO A 1 161 ? -6.656 -7.451 5.999 1.00 96.81 161 PRO A N 1
ATOM 1322 C CA . PRO A 1 161 ? -7.945 -7.596 5.348 1.00 96.81 161 PRO A CA 1
ATOM 1323 C C . PRO A 1 161 ? -7.741 -7.870 3.852 1.00 96.81 161 PRO A C 1
ATOM 1325 O O . PRO A 1 161 ? -6.762 -7.419 3.255 1.00 96.81 161 PRO A O 1
ATOM 1328 N N . SER A 1 162 ? -8.690 -8.578 3.242 1.00 96.81 162 SER A N 1
ATOM 1329 C CA . SER A 1 162 ? -8.751 -8.766 1.789 1.00 96.81 162 SER A CA 1
ATOM 1330 C C . SER A 1 162 ? -8.736 -7.424 1.055 1.00 96.81 162 SER A C 1
ATOM 1332 O O . SER A 1 162 ? -9.229 -6.407 1.557 1.00 96.81 162 SER A O 1
ATOM 1334 N N . TRP A 1 163 ? -8.230 -7.422 -0.176 1.00 96.19 163 TRP A N 1
ATOM 1335 C CA . TRP A 1 163 ? -8.323 -6.276 -1.073 1.00 96.19 163 TRP A CA 1
ATOM 1336 C C . TRP A 1 163 ? -9.774 -5.864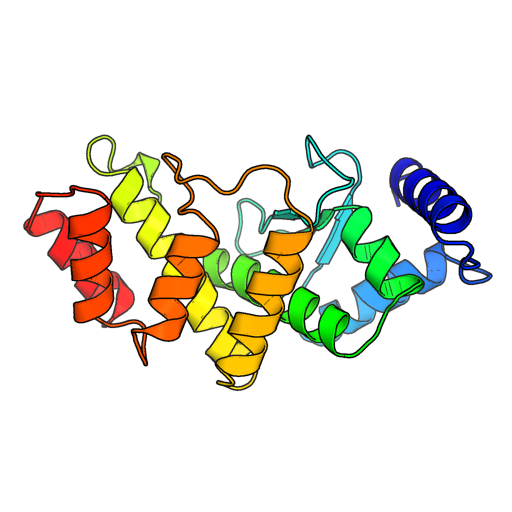 -1.286 1.00 96.19 163 TRP A C 1
ATOM 1338 O O . TRP A 1 163 ? -10.065 -4.679 -1.180 1.00 96.19 163 TRP A O 1
ATOM 1348 N N . LYS A 1 164 ? -10.698 -6.809 -1.516 1.00 97.00 164 LYS A N 1
ATOM 1349 C CA . LYS A 1 164 ? -12.140 -6.513 -1.591 1.00 97.00 164 LYS A CA 1
ATOM 1350 C C . LYS A 1 164 ? -12.651 -5.756 -0.367 1.00 97.00 164 LYS A C 1
ATOM 1352 O O . LYS A 1 164 ? -13.379 -4.784 -0.533 1.00 97.00 164 LYS A O 1
ATOM 1357 N N . ARG A 1 165 ? -12.259 -6.153 0.848 1.00 98.25 165 ARG A N 1
ATOM 1358 C CA . ARG A 1 165 ? -12.674 -5.454 2.072 1.00 98.25 165 ARG A CA 1
ATOM 1359 C C . ARG A 1 165 ? -12.067 -4.056 2.175 1.00 98.25 165 ARG A C 1
ATOM 1361 O O . ARG A 1 165 ? -12.772 -3.117 2.522 1.00 98.25 165 ARG A O 1
ATOM 1368 N N . ARG A 1 166 ? -10.780 -3.906 1.862 1.00 98.44 166 ARG A N 1
ATOM 1369 C CA . ARG A 1 166 ? -10.107 -2.597 1.881 1.00 98.44 166 ARG A CA 1
ATOM 1370 C C . ARG A 1 166 ? -10.712 -1.642 0.851 1.00 98.44 166 ARG A C 1
ATOM 1372 O O . ARG A 1 166 ? -10.984 -0.495 1.181 1.00 98.44 166 ARG A O 1
ATOM 1379 N N . ILE A 1 167 ? -10.991 -2.141 -0.355 1.00 98.38 167 ILE A N 1
ATOM 1380 C CA . ILE A 1 167 ? -11.697 -1.411 -1.416 1.00 98.38 167 ILE A CA 1
ATOM 1381 C C . ILE A 1 167 ? -13.093 -1.009 -0.938 1.00 98.38 167 ILE A C 1
ATOM 1383 O O . ILE A 1 167 ? -13.435 0.159 -1.037 1.00 98.38 167 ILE A O 1
ATOM 1387 N N . HIS A 1 168 ? -13.852 -1.923 -0.324 1.00 98.50 168 HIS A N 1
ATOM 1388 C CA . HIS A 1 168 ? -15.165 -1.599 0.233 1.00 98.50 168 HIS A CA 1
ATOM 1389 C C . HIS A 1 168 ? -15.099 -0.443 1.244 1.00 98.50 168 HIS A C 1
ATOM 1391 O O . HIS A 1 168 ? -15.934 0.458 1.198 1.00 98.50 168 HIS A O 1
ATOM 1397 N N . TYR A 1 169 ? -14.098 -0.419 2.129 1.00 98.69 169 TYR A N 1
ATOM 1398 C CA . TYR A 1 169 ? -13.919 0.714 3.039 1.00 98.69 169 TYR A CA 1
ATOM 1399 C C . TYR A 1 169 ? -13.596 2.013 2.294 1.00 98.69 169 TYR A C 1
ATOM 1401 O O . TYR A 1 169 ? -14.210 3.036 2.579 1.00 98.69 169 TYR A O 1
ATOM 1409 N N . ALA A 1 170 ? -12.695 1.971 1.313 1.00 98.19 170 ALA A N 1
ATOM 1410 C CA . ALA A 1 170 ? -12.387 3.128 0.477 1.00 98.19 170 ALA A CA 1
ATOM 1411 C C . ALA A 1 170 ? -13.597 3.590 -0.366 1.00 98.19 170 ALA A C 1
ATOM 1413 O O . ALA A 1 170 ? -13.736 4.768 -0.652 1.00 98.19 170 ALA A O 1
ATOM 1414 N N . GLU A 1 171 ? -14.520 2.717 -0.751 1.00 98.31 171 GLU A N 1
ATOM 1415 C CA . GLU A 1 171 ? -15.722 3.116 -1.499 1.00 98.31 171 GLU A CA 1
ATOM 1416 C C . GLU A 1 171 ? -16.797 3.746 -0.601 1.00 98.31 171 GLU A C 1
ATOM 1418 O O . GLU A 1 171 ? -17.560 4.590 -1.058 1.00 98.31 171 GLU A O 1
ATOM 1423 N N . ASN A 1 172 ? -16.876 3.339 0.671 1.00 98.25 172 ASN A N 1
ATOM 1424 C CA . ASN A 1 172 ? -18.029 3.633 1.533 1.00 98.25 172 ASN A CA 1
ATOM 1425 C C . ASN A 1 172 ? -17.736 4.612 2.682 1.00 98.25 172 ASN A C 1
ATOM 1427 O O . ASN A 1 172 ? -18.656 5.000 3.407 1.00 98.25 172 ASN A O 1
ATOM 1431 N N . PHE A 1 173 ? -16.476 5.007 2.873 1.00 97.88 173 PHE A N 1
ATOM 1432 C CA . PHE A 1 173 ? -16.063 5.936 3.924 1.00 97.88 173 PHE A CA 1
ATOM 1433 C C . PHE A 1 173 ? -15.227 7.059 3.326 1.00 97.88 173 PHE A C 1
ATOM 1435 O O . PHE A 1 173 ? -14.187 6.809 2.728 1.00 97.88 173 PHE A O 1
ATOM 1442 N N . GLU A 1 174 ? -15.671 8.302 3.493 1.00 93.81 174 GLU A N 1
ATOM 1443 C CA . GLU A 1 174 ? -14.992 9.477 2.937 1.00 93.81 174 GLU A CA 1
ATOM 1444 C C . GLU A 1 174 ? -13.614 9.688 3.577 1.00 93.81 174 GLU A C 1
ATOM 1446 O O . GLU A 1 174 ? -12.622 9.878 2.877 1.00 93.81 174 GLU A O 1
ATOM 1451 N N . THR A 1 175 ? -13.529 9.557 4.902 1.00 95.88 175 THR A N 1
ATOM 1452 C CA . THR A 1 175 ? -12.302 9.767 5.676 1.00 95.88 175 THR A CA 1
ATOM 1453 C C . THR A 1 175 ? -12.017 8.598 6.618 1.00 95.88 175 THR A C 1
ATOM 1455 O O . THR A 1 175 ? -12.876 7.756 6.889 1.00 95.88 175 THR A O 1
ATOM 1458 N N . PHE A 1 176 ? -10.779 8.536 7.118 1.00 97.19 176 PHE A N 1
ATOM 1459 C CA . PHE A 1 176 ? -10.406 7.594 8.166 1.00 97.19 176 PHE A CA 1
ATOM 1460 C C . PHE A 1 176 ? -10.758 8.175 9.539 1.00 97.19 176 PHE A C 1
ATOM 1462 O O . PHE A 1 176 ? -9.978 8.925 10.125 1.00 97.19 176 PHE A O 1
ATOM 1469 N N . ASP A 1 177 ? -11.943 7.837 10.037 1.00 97.50 177 ASP A N 1
ATOM 1470 C CA . ASP A 1 177 ? -12.514 8.398 11.258 1.00 97.50 177 ASP A CA 1
ATOM 1471 C C . ASP A 1 177 ? -12.964 7.318 12.260 1.00 97.50 177 ASP A C 1
ATOM 1473 O O . ASP A 1 177 ? -12.775 6.108 12.080 1.00 97.50 177 ASP A O 1
ATOM 1477 N N . GLU A 1 178 ? -13.588 7.759 13.352 1.00 98.19 178 GLU A N 1
ATOM 1478 C CA . GLU A 1 178 ? -14.154 6.868 14.361 1.00 98.19 178 GLU A CA 1
ATOM 1479 C C . GLU A 1 178 ? -15.183 5.889 13.772 1.00 98.19 178 GLU A C 1
ATOM 1481 O O . GLU A 1 178 ? -15.214 4.717 14.168 1.00 98.19 178 GLU A O 1
ATOM 1486 N N . LYS A 1 179 ? -16.015 6.339 12.824 1.00 98.38 179 LYS A N 1
ATOM 1487 C CA . LYS A 1 179 ? -17.062 5.516 12.209 1.00 98.38 179 LYS A CA 1
ATOM 1488 C C . LYS A 1 179 ? -16.437 4.331 11.473 1.00 98.38 179 LYS A C 1
ATOM 1490 O O . LYS A 1 179 ? -16.876 3.194 11.676 1.00 98.38 179 LYS A O 1
ATOM 1495 N N . LEU A 1 180 ? -15.383 4.568 10.691 1.00 98.69 180 LEU A N 1
ATOM 1496 C CA . LEU A 1 180 ? -14.645 3.507 10.006 1.00 98.69 180 LEU A CA 1
ATOM 1497 C C . LEU A 1 180 ? -13.940 2.569 10.996 1.00 98.69 180 LEU A C 1
ATOM 1499 O O . LEU A 1 180 ? -14.066 1.349 10.881 1.00 98.69 180 LEU A O 1
ATOM 1503 N N . ILE A 1 181 ? -13.264 3.096 12.021 1.00 98.75 181 ILE A N 1
ATOM 1504 C CA . ILE A 1 181 ? -12.581 2.257 13.025 1.00 98.75 181 ILE A CA 1
ATOM 1505 C C . ILE A 1 181 ? -13.579 1.340 13.751 1.00 98.75 181 ILE A C 1
ATOM 1507 O O . ILE A 1 181 ? -13.300 0.155 13.968 1.00 98.75 181 ILE A O 1
ATOM 1511 N N . ARG A 1 182 ? -14.772 1.842 14.091 1.00 98.69 182 ARG A N 1
ATOM 1512 C CA . ARG A 1 182 ? -15.842 1.026 14.687 1.00 98.69 182 ARG A CA 1
ATOM 1513 C C . ARG A 1 182 ? -16.380 -0.024 13.714 1.00 98.69 182 ARG A C 1
ATOM 1515 O O . ARG A 1 182 ? -16.646 -1.149 14.147 1.00 98.69 182 ARG A O 1
ATOM 1522 N N . GLN A 1 183 ? -16.490 0.295 12.424 1.00 98.75 183 GLN A N 1
ATOM 1523 C CA . GLN A 1 183 ? -16.853 -0.691 11.403 1.00 98.75 183 GLN A CA 1
ATOM 1524 C C . GLN A 1 183 ? -15.804 -1.811 11.314 1.00 98.75 183 GLN A C 1
ATOM 1526 O O . GLN A 1 183 ? -16.160 -2.989 11.365 1.00 98.75 183 GLN A O 1
ATOM 1531 N N . ILE A 1 184 ? -14.512 -1.470 11.299 1.00 98.69 184 ILE A N 1
ATOM 1532 C CA . ILE A 1 184 ? -13.422 -2.458 11.302 1.00 98.69 184 ILE A CA 1
ATOM 1533 C C . ILE A 1 184 ? -13.473 -3.320 12.572 1.00 98.69 184 ILE A C 1
ATOM 1535 O O . ILE A 1 184 ? -13.270 -4.532 12.500 1.00 98.69 184 ILE A O 1
ATOM 1539 N N . ALA A 1 185 ? -13.786 -2.739 13.736 1.00 98.56 185 ALA A N 1
ATOM 1540 C CA . ALA A 1 185 ? -13.948 -3.497 14.978 1.00 98.56 185 ALA A CA 1
ATOM 1541 C C . ALA A 1 185 ? -15.060 -4.551 14.878 1.00 98.56 185 ALA A C 1
ATOM 1543 O O . ALA A 1 185 ? -14.857 -5.693 15.305 1.00 98.56 185 ALA A O 1
ATOM 1544 N N . LYS A 1 186 ? -16.205 -4.195 14.279 1.00 98.38 186 LYS A N 1
ATOM 1545 C CA . LYS A 1 186 ? -17.316 -5.122 14.017 1.00 98.38 186 LYS A CA 1
ATOM 1546 C C . LYS A 1 186 ? -16.880 -6.250 13.078 1.00 98.38 186 LYS A C 1
ATOM 1548 O O . LYS A 1 186 ? -17.061 -7.421 13.417 1.00 98.38 186 LYS A O 1
ATOM 1553 N N . ASP A 1 187 ? -16.237 -5.913 11.964 1.00 98.25 187 ASP A N 1
ATOM 1554 C CA . ASP A 1 187 ? -15.815 -6.879 10.939 1.00 98.25 187 ASP A CA 1
ATOM 1555 C C . ASP A 1 187 ? -14.702 -7.819 11.438 1.00 98.25 187 ASP A C 1
ATOM 1557 O O . ASP A 1 187 ? -14.684 -9.016 11.134 1.00 98.25 187 ASP A O 1
ATOM 1561 N N . ALA A 1 188 ? -13.807 -7.308 12.285 1.00 97.69 188 ALA A N 1
ATOM 1562 C CA . ALA A 1 188 ? -12.771 -8.084 12.962 1.00 97.69 188 ALA A CA 1
ATOM 1563 C C . ALA A 1 188 ? -13.268 -8.798 14.236 1.00 97.69 188 ALA A C 1
ATOM 1565 O O . ALA A 1 188 ? -12.487 -9.504 14.878 1.00 97.69 188 ALA A O 1
ATOM 1566 N N . ARG A 1 189 ? -14.551 -8.640 14.601 1.00 97.06 189 ARG A N 1
ATOM 1567 C CA . ARG A 1 189 ? -15.198 -9.203 15.802 1.00 97.06 189 ARG A CA 1
ATOM 1568 C C . ARG A 1 189 ? -14.527 -8.803 17.127 1.00 97.06 189 ARG A C 1
ATOM 1570 O O . ARG A 1 189 ? -14.563 -9.556 18.101 1.00 97.06 189 ARG A O 1
ATOM 1577 N N . CYS A 1 190 ? -13.936 -7.612 17.195 1.00 97.81 190 CYS A N 1
ATOM 1578 C CA . CYS A 1 190 ? -13.386 -7.064 18.433 1.00 97.81 190 CYS A CA 1
ATOM 1579 C C . CYS A 1 190 ? -14.510 -6.514 19.319 1.00 97.81 190 CYS A C 1
ATOM 1581 O O . CYS A 1 190 ? -15.235 -5.604 18.927 1.00 97.81 190 CYS A O 1
ATOM 1583 N N . LYS A 1 191 ? -14.645 -7.051 20.538 1.00 96.69 191 LYS A N 1
ATOM 1584 C CA . LYS A 1 191 ? -15.638 -6.600 21.535 1.00 96.69 191 LYS A CA 1
ATOM 1585 C C . LYS A 1 191 ? -15.033 -5.744 22.655 1.00 96.69 191 LYS A C 1
ATOM 1587 O O . LYS A 1 191 ? -15.758 -5.250 23.517 1.00 96.69 191 LYS A O 1
ATOM 1592 N N . ASN A 1 192 ? -13.709 -5.570 22.673 1.00 97.56 192 ASN A N 1
ATOM 1593 C CA . ASN A 1 192 ? -13.016 -4.838 23.730 1.00 97.56 192 ASN A CA 1
ATOM 1594 C C . ASN A 1 192 ? -13.202 -3.322 23.550 1.00 97.56 192 ASN A C 1
ATOM 1596 O O . ASN A 1 192 ? -12.412 -2.663 22.877 1.00 97.56 192 ASN A O 1
ATOM 1600 N N . LYS A 1 193 ? -14.241 -2.766 24.185 1.00 97.44 193 LYS A N 1
ATOM 1601 C CA . LYS A 1 193 ? -14.595 -1.338 24.097 1.00 97.44 193 LYS A CA 1
ATOM 1602 C C . LYS A 1 193 ? -13.444 -0.403 24.489 1.00 97.44 193 LYS A C 1
ATOM 1604 O O . LYS A 1 193 ? -13.250 0.609 23.824 1.00 97.44 193 LYS A O 1
ATOM 1609 N N . LYS A 1 194 ? -12.658 -0.755 25.518 1.00 97.62 194 LYS A N 1
ATOM 1610 C CA . LYS A 1 194 ? -11.503 0.049 25.964 1.00 97.62 194 LYS A CA 1
ATOM 1611 C C . LYS A 1 194 ? -10.415 0.102 24.892 1.00 97.62 194 LYS A C 1
ATOM 1613 O O . LYS A 1 194 ? -9.883 1.170 24.611 1.00 97.62 194 LYS A O 1
ATOM 1618 N N . LEU A 1 195 ? -10.108 -1.039 24.270 1.00 97.94 195 LEU A N 1
ATOM 1619 C CA . LEU A 1 195 ? -9.141 -1.095 23.174 1.00 97.94 195 LEU A CA 1
ATOM 1620 C C . LEU A 1 195 ? -9.639 -0.331 21.945 1.00 97.94 195 LEU A C 1
ATOM 1622 O O . LEU A 1 195 ? -8.871 0.424 21.364 1.00 97.94 195 LEU A O 1
ATOM 1626 N N . ILE A 1 196 ? -10.910 -0.501 21.568 1.00 98.50 196 ILE A N 1
ATOM 1627 C CA . ILE A 1 196 ? -11.506 0.225 20.438 1.00 98.50 196 ILE A CA 1
ATOM 1628 C C . ILE A 1 196 ? -11.371 1.732 20.655 1.00 98.50 196 ILE A C 1
ATOM 1630 O O . ILE A 1 196 ? -10.877 2.420 19.767 1.00 98.50 196 ILE A O 1
ATOM 1634 N N . GLN A 1 197 ? -11.720 2.231 21.845 1.00 98.19 197 GLN A N 1
ATOM 1635 C CA . GLN A 1 197 ? -11.581 3.653 22.152 1.00 98.19 197 GLN A CA 1
ATOM 1636 C C . GLN A 1 197 ? -10.123 4.117 22.102 1.00 98.19 197 GLN A C 1
ATOM 1638 O O . GLN A 1 197 ? -9.838 5.140 21.493 1.00 98.19 197 GLN A O 1
ATOM 1643 N N . LYS A 1 198 ? -9.186 3.333 22.652 1.00 97.50 198 LYS A N 1
ATOM 1644 C CA . LYS A 1 198 ? -7.750 3.640 22.574 1.00 97.50 198 LYS A CA 1
ATOM 1645 C C . LYS A 1 198 ? -7.256 3.751 21.127 1.00 97.50 198 LYS A C 1
ATOM 1647 O O . LYS A 1 198 ? -6.423 4.600 20.834 1.00 97.50 198 LYS A O 1
ATOM 1652 N N . VAL A 1 199 ? -7.734 2.882 20.238 1.00 97.88 199 VAL A N 1
ATOM 1653 C CA . VAL A 1 199 ? -7.365 2.905 18.816 1.00 97.88 199 VAL A CA 1
ATOM 1654 C C . VAL A 1 199 ? -7.973 4.116 18.105 1.00 97.88 199 VAL A C 1
ATOM 1656 O O . VAL A 1 199 ? -7.268 4.761 17.336 1.00 97.88 199 VAL A O 1
ATOM 1659 N N . ILE A 1 200 ? -9.234 4.457 18.396 1.00 98.12 200 ILE A N 1
ATOM 1660 C CA . ILE A 1 200 ? -9.874 5.687 17.898 1.00 98.12 200 ILE A CA 1
ATOM 1661 C C . ILE A 1 200 ? -9.043 6.898 18.315 1.00 98.12 200 ILE A C 1
ATOM 1663 O O . ILE A 1 200 ? -8.544 7.618 17.457 1.00 98.12 200 ILE A O 1
ATOM 1667 N N . ASP A 1 201 ? -8.806 7.050 19.619 1.00 97.12 201 ASP A N 1
ATOM 1668 C CA . ASP A 1 201 ? -8.046 8.167 20.173 1.00 97.12 201 ASP A CA 1
ATOM 1669 C C . ASP A 1 201 ? -6.642 8.247 19.577 1.00 97.12 201 ASP A C 1
ATOM 1671 O O . ASP A 1 201 ? -6.169 9.336 19.284 1.00 97.12 201 ASP A O 1
ATOM 1675 N N . HIS A 1 202 ? -5.984 7.102 19.363 1.00 96.50 202 HIS A N 1
ATOM 1676 C CA . HIS A 1 202 ? -4.678 7.088 18.724 1.00 96.50 202 HIS A CA 1
ATOM 1677 C C . HIS A 1 202 ? -4.742 7.693 17.330 1.00 96.50 202 HIS A C 1
ATOM 1679 O O . HIS A 1 202 ? -3.867 8.483 17.021 1.00 96.50 202 HIS A O 1
ATOM 1685 N N . TYR A 1 203 ? -5.716 7.326 16.490 1.00 95.75 203 TYR A N 1
ATOM 1686 C CA . TYR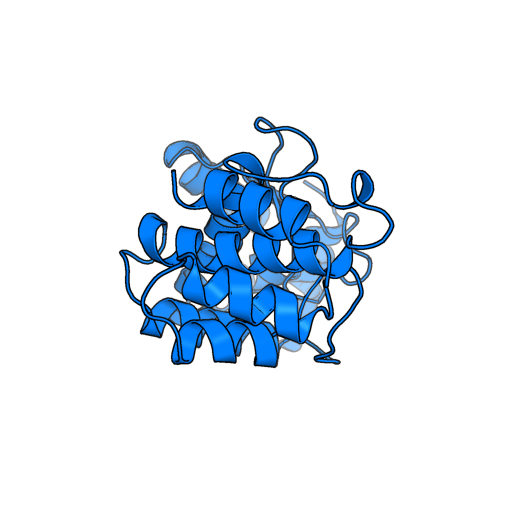 A 1 203 ? -5.733 7.700 15.075 1.00 95.75 203 TYR A CA 1
ATOM 1687 C C . TYR A 1 203 ? -6.399 9.041 14.765 1.00 95.75 203 TYR A C 1
ATOM 1689 O O . TYR A 1 203 ? -5.933 9.703 13.837 1.00 95.75 203 TYR A O 1
ATOM 1697 N N . THR A 1 204 ? -7.411 9.451 15.529 1.00 92.12 204 THR A N 1
ATOM 1698 C CA . THR A 1 204 ? -8.249 10.623 15.220 1.00 92.12 204 THR A CA 1
ATOM 1699 C C . THR A 1 204 ? -7.960 11.850 16.085 1.00 92.12 204 THR A C 1
ATOM 1701 O O . THR A 1 204 ? -8.553 12.900 15.848 1.00 92.12 204 THR A O 1
ATOM 1704 N N . LYS A 1 205 ? -7.103 11.722 17.099 1.00 85.88 205 LYS A N 1
ATOM 1705 C CA . LYS A 1 205 ? -6.592 12.828 17.918 1.00 85.88 205 LYS A CA 1
ATOM 1706 C C . LYS A 1 205 ? -5.093 12.990 17.666 1.00 85.88 205 LYS A C 1
ATOM 1708 O O . LYS A 1 205 ? -4.612 14.119 17.885 1.00 85.88 205 LYS A O 1
#

Mean predicted aligned error: 3.4 Å

Secondary structure (DSSP, 8-state):
--HHHHHHHHHHHHHHT-PPPSSHHHHHHHHHHHHHHTT--EEEESSSSS-TTS--EE--SSTTSPEEEEHHHHHHHHHS--HHHHHHHHHHHHHHHHHHHS---GGGSTTSHHHHHHHHHHHHHHHHHHHHSTT-HHHHHHHHHHHHHT-S-----SS---HHHHHHHHHH-SSSSHHHHHHHHHHTT---HHHHHHHHHHHH-

Sequence (205 aa):
MERKVLRHLEKRSREWGINLPAAPEAAIKAIEKKYKERGANIGFSAKRFEHPEKLNANAGLFRSSKVIFSSEWIAYLLMRNDEEVTNAFLAALGHELAHKEKYIPPYLHLFSVKFVAWVNEVYADFLSENKFLHGNRQLLLNSMNFKRSKKGEDKDDRLHPSWKRRIHYAENFETFDEKLIRQIAKDARCKNKKLIQKVIDHYTK

Foldseek 3Di:
DDPVLVVVLVVLCVVVVFDFDPCLPVVQVVVQVVVVVVVAREHEDQPVDPCLLAFDWALDDALPDHIYTRSNLSSCVGGVDDPLSVLLVLLRRQLSNLCNVAADCLVVVVVQSQLRLALSNLSSLQRSCVPRVVVDLVSSLSSLVVSLVRDDDFDRDSRYHGSVVSSVCSVPPSHSALVSSVVSCVVSVPPPPVVSVVSRVRRVD

Solvent-accessible surface area (backbone atoms only — not comparable to full-atom values): 11250 Å² total; per-residue (Å²): 132,62,72,58,33,55,55,49,40,57,50,49,24,65,75,67,75,39,76,73,62,98,53,54,69,60,54,52,52,49,52,36,48,58,38,38,79,72,75,40,54,51,47,72,34,44,76,87,38,99,59,21,84,29,85,44,71,44,29,60,94,48,74,87,39,51,30,37,29,16,32,31,48,56,39,39,64,69,65,56,6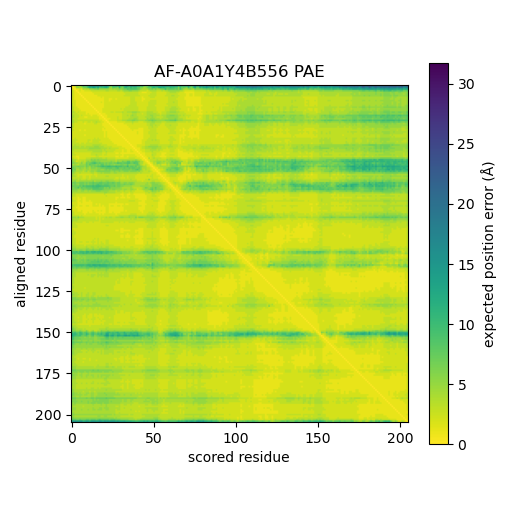3,46,69,66,51,50,47,28,49,36,42,52,51,27,26,36,51,31,57,56,74,65,68,68,73,27,78,85,36,76,93,38,23,37,28,42,23,33,50,45,55,52,49,11,50,54,48,6,20,51,75,55,45,76,58,32,62,67,58,43,51,50,23,51,50,54,56,49,74,59,46,88,82,78,58,71,55,64,57,45,64,16,56,70,56,51,48,50,47,64,75,75,40,96,63,88,42,62,70,51,53,52,50,47,23,60,77,50,65,45,77,57,63,70,58,52,50,53,52,40,51,65,74,73,104

Radius of gyration: 17.72 Å; Cα contacts (8 Å, |Δi|>4): 285; chains: 1; bounding box: 40×30×52 Å

pLDDT: mean 94.48, std 4.86, range [66.31, 98.75]